Protein AF-0000000080482390 (afdb_homodimer)

Organism: Haloferax mediterranei (strain ATCC 33500 / DSM 1411 / JCM 8866 / NBRC 14739 / NCIMB 2177 / R-4) (NCBI:txid523841)

pLDDT: mean 83.77, std 17.41, range [27.42, 98.19]

InterPro domains:
  IPR000944 Transcription regulator Rrf2 [PF02082] (4-133)
  IPR000944 Transcription regulator Rrf2 [PS51197] (2-134)
  IPR000944 Transcription regulator Rrf2 [PTHR33221] (1-136)
  IPR036388 Winged helix-like DNA-binding domain superfamily [G3DSA:1.10.10.10] (1-144)
  IPR036390 Winged helix DNA-binding domain superfamily [SSF46785] (4-135)

Radius of gyration: 22.3 Å; Cα contacts (8 Å, |Δi|>4): 439; chains: 2; bounding box: 49×66×48 Å

Foldseek 3Di:
DCACVLLVLLLQLQLVLLVVQVAFDALVRSCVVSVHDSVSSVVLVVLCVVLQQWDWDDDPRIHIHGSDHQVQAFSLSSCVSGRDDDPDPPPPPQPDVPDPCSNCVRVVVVVVCVVVSVVVSVVRRVHTSVNVNVVVVVVVVVVVVVD/DCQVVLLVLLLQLQLVLLVVQVAFDALVRSCVVSVHDSVSSVVLVVLCVVLQQWDWDDDPRIHIHGSDHQQQAFSLSSCVSGRDDDPDPPPPPQPDPPDPCSNCVRVVVVVVCVVVSVVVSVVRRVHTSVNVNVVVVVVVVVVVVVD

Secondary structure (DSSP, 8-state):
---THHHHHHHHHHHHHHHTTTS-B-HHHHHHHHTS-HHHHHHHHHHHHHTTSEEEE-STT-EEEESS-GGG-BHHHHHHHHS-S-SS--------TT-HHHHHHHHHHHHHHHHHHHHHHHHHTT-BHHHHHHHHHHHHHHHHHH-/---THHHHHHHHHHHHHHHTTTS-B-HHHHHHHHTS-HHHHHHHHHHHHHTTSEEEE-STT-EEEESS-GGG-BHHHHHHHHS-S-SS--------TT-HHHHHHHHHHHHHHHHHHHHHHHHHTT-BHHHHHHHHHHHHHHHHHH-

Solvent-accessible surface area (backbone atoms only — not comparable to full-atom values): 15413 Å² total; per-residue (Å²): 91,76,47,30,35,53,48,52,50,50,51,51,52,52,37,52,31,56,76,38,67,90,49,55,46,40,51,61,58,49,12,50,42,56,47,51,58,42,66,60,41,45,52,50,49,51,36,33,37,75,62,56,49,31,39,76,43,85,68,95,86,26,25,34,34,60,54,55,62,45,76,74,40,24,47,30,58,49,40,64,42,61,49,80,71,59,86,57,43,68,68,74,55,67,25,39,82,87,32,74,59,36,70,35,45,61,67,46,48,55,60,69,42,43,62,17,54,48,38,21,42,55,46,27,54,73,38,26,41,42,54,52,50,50,51,36,53,52,50,50,49,51,52,55,66,73,94,90,71,44,29,33,50,50,52,50,50,52,49,51,53,37,52,30,56,75,39,66,89,48,56,46,42,51,60,57,49,12,51,43,56,45,51,58,43,68,61,42,45,53,49,49,51,36,32,36,76,63,56,50,32,38,76,44,83,68,96,86,25,24,33,33,62,54,53,62,44,77,73,40,23,48,32,59,50,41,64,41,60,47,80,71,59,86,54,43,69,67,74,57,69,26,39,81,87,32,73,61,37,69,34,45,61,67,46,46,56,60,68,41,42,63,17,54,50,39,21,42,54,46,28,53,74,40,26,42,43,55,53,48,51,49,35,53,51,50,51,49,51,52,54,65,72,93

Nearest PDB structures (foldseek):
  4cic-assembly1_B  TM=8.118E-01  e=1.721E-08  Thermincola potens JR
  4hf0-assembly1_A  TM=8.734E-01  e=1.874E-07  Escherichia coli K-12
  6hse-assembly1_A  TM=7.432E-01  e=3.265E-08  Streptomyces venezuelae ATCC 10712
  2y75-assembly1_E  TM=7.552E-01  e=1.176E-07  Bacillus subtilis
  3lwf-assembly1_A  TM=7.961E-01  e=6.009E-07  Listeria innocua

Structure (mmCIF, N/CA/C/O backbone):
data_AF-0000000080482390-model_v1
#
loop_
_entity.id
_entity.type
_entity.pdbx_description
1 polymer 'AsnC family transcriptional regulator'
#
loop_
_atom_site.group_PDB
_atom_site.id
_atom_site.type_symbol
_atom_site.label_atom_id
_atom_site.label_alt_id
_atom_site.label_comp_id
_atom_site.label_asym_id
_atom_site.label_entity_id
_atom_site.label_seq_id
_atom_site.pdbx_PDB_ins_code
_atom_site.Cartn_x
_atom_site.Cartn_y
_atom_site.Cartn_z
_atom_site.occupancy
_atom_site.B_iso_or_equiv
_atom_site.auth_seq_id
_atom_site.auth_comp_id
_atom_site.auth_asym_id
_atom_site.auth_atom_id
_atom_site.pdbx_PDB_model_num
ATOM 1 N N . MET A 1 1 ? 2.514 3.268 -11.531 1 27.53 1 MET A N 1
ATOM 2 C CA . MET A 1 1 ? 1.355 3.293 -10.641 1 27.53 1 MET A CA 1
ATOM 3 C C . MET A 1 1 ? 1.619 4.18 -9.43 1 27.53 1 MET A C 1
ATOM 5 O O . MET A 1 1 ? 2.562 3.938 -8.672 1 27.53 1 MET A O 1
ATOM 9 N N . SER A 1 2 ? 1.493 5.449 -9.375 1 34.28 2 SER A N 1
ATOM 10 C CA . SER A 1 2 ? 1.837 6.699 -8.703 1 34.28 2 SER A CA 1
ATOM 11 C C . SER A 1 2 ? 1.195 6.785 -7.324 1 34.28 2 SER A C 1
ATOM 13 O O . SER A 1 2 ? 0.067 7.266 -7.188 1 34.28 2 SER A O 1
ATOM 15 N N . ASN A 1 3 ? 0.836 5.652 -6.68 1 41.97 3 ASN A N 1
ATOM 16 C CA . ASN A 1 3 ? 0.076 5.234 -5.508 1 41.97 3 ASN A CA 1
ATOM 17 C C . ASN A 1 3 ? 0.205 6.246 -4.367 1 41.97 3 ASN A C 1
ATOM 19 O O . ASN A 1 3 ? -0.8 6.734 -3.854 1 41.97 3 ASN A O 1
ATOM 23 N N . SER A 1 4 ? 1.052 5.918 -3.209 1 49 4 SER A N 1
ATOM 24 C CA . SER A 1 4 ? 1.067 6.262 -1.792 1 49 4 SER A CA 1
ATOM 25 C C . SER A 1 4 ? 1.367 7.742 -1.588 1 49 4 SER A C 1
ATOM 27 O O . SER A 1 4 ? 1.621 8.18 -0.464 1 49 4 SER A O 1
ATOM 29 N N . SER A 1 5 ? 1.248 8.398 -2.693 1 72 5 SER A N 1
ATOM 30 C CA . SER A 1 5 ? 1.593 9.805 -2.498 1 72 5 SER A CA 1
ATOM 31 C C . SER A 1 5 ? 0.447 10.57 -1.845 1 72 5 SER A C 1
ATOM 33 O O . SER A 1 5 ? 0.676 11.531 -1.108 1 72 5 SER A O 1
ATOM 35 N N . ARG A 1 6 ? -0.78 9.953 -1.921 1 82.88 6 ARG A N 1
ATOM 36 C CA . ARG A 1 6 ? -1.91 10.695 -1.377 1 82.88 6 ARG A CA 1
ATOM 37 C C . ARG A 1 6 ? -1.876 10.711 0.148 1 82.88 6 ARG A C 1
ATOM 39 O O . ARG A 1 6 ? -2.127 11.742 0.771 1 82.88 6 ARG A O 1
ATOM 46 N N . PHE A 1 7 ? -1.52 9.539 0.655 1 87.62 7 PHE A N 1
ATOM 47 C CA . PHE A 1 7 ? -1.424 9.398 2.104 1 87.62 7 PHE A CA 1
ATOM 48 C C . PHE A 1 7 ? -0.349 10.32 2.666 1 87.62 7 PHE A C 1
ATOM 50 O O . PHE A 1 7 ? -0.58 11.023 3.652 1 87.62 7 PHE A O 1
ATOM 57 N N . VAL A 1 8 ? 0.757 10.383 2.029 1 86.19 8 VAL A N 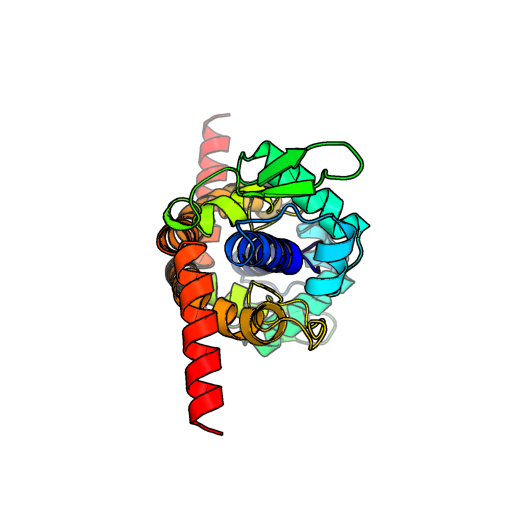1
ATOM 58 C CA . VAL A 1 8 ? 1.88 11.195 2.492 1 86.19 8 VAL A CA 1
ATOM 59 C C . VAL A 1 8 ? 1.54 12.672 2.355 1 86.19 8 VAL A C 1
ATOM 61 O O . VAL A 1 8 ? 1.745 13.453 3.291 1 86.19 8 VAL A O 1
ATOM 64 N N . VAL A 1 9 ? 0.98 13.023 1.294 1 88.5 9 VAL A N 1
ATOM 65 C CA . VAL A 1 9 ? 0.621 14.422 1.048 1 88.5 9 VAL A CA 1
ATOM 66 C C . VAL A 1 9 ? -0.491 14.844 2.006 1 88.5 9 VAL A C 1
ATOM 68 O O . VAL A 1 9 ? -0.451 15.938 2.566 1 88.5 9 VAL A O 1
ATOM 71 N N . ALA A 1 10 ? -1.477 13.977 2.182 1 93.19 10 ALA A N 1
ATOM 72 C CA . ALA A 1 10 ? -2.561 14.273 3.115 1 93.19 10 ALA A CA 1
ATOM 73 C C . ALA A 1 10 ? -2.027 14.477 4.531 1 93.19 10 ALA A C 1
ATOM 75 O O . ALA A 1 10 ? -2.451 15.398 5.234 1 93.19 10 ALA A O 1
ATOM 76 N N . THR A 1 11 ? -1.131 13.578 4.883 1 93.88 11 THR A N 1
ATOM 77 C CA . THR A 1 11 ? -0.525 13.688 6.203 1 93.88 11 THR A CA 1
ATOM 78 C C . THR A 1 11 ? 0.24 15.008 6.336 1 93.88 11 THR A C 1
ATOM 80 O O . THR A 1 11 ? 0.17 15.672 7.371 1 93.88 11 THR A O 1
ATOM 83 N N . HIS A 1 12 ? 0.947 15.398 5.32 1 91.5 12 HIS A N 1
ATOM 84 C CA . HIS A 1 12 ? 1.646 16.688 5.277 1 91.5 12 HIS A CA 1
ATOM 85 C C . HIS A 1 12 ? 0.673 17.844 5.445 1 91.5 12 HIS A C 1
ATOM 87 O O . HIS A 1 12 ? 0.916 18.75 6.242 1 91.5 12 HIS A O 1
ATOM 93 N N . VAL A 1 13 ? -0.371 17.844 4.773 1 93.44 13 VAL A N 1
ATOM 94 C CA . VAL A 1 13 ? -1.393 18.875 4.809 1 93.44 13 VAL A CA 1
ATOM 95 C C . VAL A 1 13 ? -1.953 19 6.223 1 93.44 13 VAL A C 1
ATOM 97 O O . VAL A 1 13 ? -1.998 20.094 6.785 1 93.44 13 VAL A O 1
ATOM 100 N N . LEU A 1 14 ? -2.305 17.906 6.797 1 96.44 14 LEU A N 1
ATOM 101 C CA . LEU A 1 14 ? -2.908 17.922 8.125 1 96.44 14 LEU A CA 1
ATOM 102 C C . LEU A 1 14 ? -1.899 18.375 9.18 1 96.44 14 LEU A C 1
ATOM 104 O O . LEU A 1 14 ? -2.26 19.047 10.141 1 96.44 14 LEU A O 1
ATOM 108 N N . THR A 1 15 ? -0.667 17.922 8.992 1 94.56 15 THR A N 1
ATOM 109 C CA . THR A 1 15 ? 0.377 18.344 9.922 1 94.56 15 THR A CA 1
ATOM 110 C C . THR A 1 15 ? 0.585 19.859 9.852 1 94.56 15 THR A C 1
ATOM 112 O O . THR A 1 15 ? 0.752 20.516 10.875 1 94.56 15 THR A O 1
ATOM 115 N N . ASN A 1 16 ? 0.58 20.438 8.625 1 92.75 16 ASN A N 1
ATOM 116 C CA . ASN A 1 16 ? 0.678 21.891 8.453 1 92.75 16 ASN A CA 1
ATOM 117 C C . ASN A 1 16 ? -0.474 22.609 9.148 1 92.75 16 ASN A C 1
ATOM 119 O O . ASN A 1 16 ? -0.263 23.625 9.812 1 92.75 16 ASN A O 1
ATOM 123 N N . LEU A 1 17 ? -1.646 22.109 9.023 1 94.75 17 LEU A N 1
ATOM 124 C CA . LEU A 1 17 ? -2.812 22.703 9.656 1 94.75 17 LEU A CA 1
ATOM 125 C C . LEU A 1 17 ? -2.703 22.641 11.172 1 94.75 17 LEU A C 1
ATOM 127 O O . LEU A 1 17 ? -3.16 23.531 11.875 1 94.75 17 LEU A O 1
ATOM 131 N N . ALA A 1 18 ? -2.109 21.531 11.68 1 93.75 18 ALA A N 1
ATOM 132 C CA . ALA A 1 18 ? -1.932 21.375 13.117 1 93.75 18 ALA A CA 1
ATOM 133 C C . ALA A 1 18 ? -0.941 22.391 13.672 1 93.75 18 ALA A C 1
ATOM 135 O O . ALA A 1 18 ? -1.133 22.922 14.766 1 93.75 18 ALA A O 1
ATOM 136 N N . VAL A 1 19 ? 0.141 22.625 12.938 1 88.69 19 VAL A N 1
ATOM 137 C CA . VAL A 1 19 ? 1.181 23.547 13.359 1 88.69 19 VAL A CA 1
ATOM 138 C C . VAL A 1 19 ? 0.626 24.969 13.359 1 88.69 19 VAL A C 1
ATOM 140 O O . VAL A 1 19 ? 0.942 25.766 14.242 1 88.69 19 VAL A O 1
ATOM 143 N N . ARG A 1 20 ? -0.25 25.219 12.367 1 88.69 20 ARG A N 1
ATOM 144 C CA . ARG A 1 20 ? -0.846 26.547 12.234 1 88.69 20 ARG A CA 1
ATOM 145 C C . ARG A 1 20 ? -2.311 26.531 12.656 1 88.69 20 ARG A C 1
ATOM 147 O O . ARG A 1 20 ? -3.184 26.984 11.914 1 88.69 20 ARG A O 1
ATOM 154 N N . SER A 1 21 ? -2.521 26.141 13.906 1 86.69 21 SER A N 1
ATOM 155 C CA . SER A 1 21 ? -3.877 25.891 14.383 1 86.69 21 SER A CA 1
ATOM 156 C C . SER A 1 21 ? -4.648 27.188 14.57 1 86.69 21 SER A C 1
ATOM 158 O O . SER A 1 21 ? -5.879 27.188 14.648 1 86.69 21 SER A O 1
ATOM 160 N N . ASP A 1 22 ? -3.992 28.328 14.492 1 86.81 22 ASP A N 1
ATOM 161 C CA . ASP A 1 22 ? -4.613 29.609 14.758 1 86.81 22 ASP A CA 1
ATOM 162 C C . ASP A 1 22 ? -5.047 30.297 13.461 1 86.81 22 ASP A C 1
ATOM 164 O O . ASP A 1 22 ? -5.621 31.391 13.492 1 86.81 22 ASP A O 1
ATOM 168 N N . GLU A 1 23 ? -4.773 29.672 12.352 1 89.44 23 GLU A N 1
ATOM 169 C CA . GLU A 1 23 ? -5.105 30.297 11.07 1 89.44 23 GLU A CA 1
ATOM 170 C C . GLU A 1 23 ? -5.75 29.281 10.125 1 89.44 23 GLU A C 1
ATOM 172 O O . GLU A 1 23 ? -5.531 28.078 10.25 1 89.44 23 GLU A O 1
ATOM 177 N N . ARG A 1 24 ? -6.586 29.812 9.258 1 94.31 24 ARG A N 1
ATOM 178 C CA . ARG A 1 24 ? -7.117 29.031 8.141 1 94.31 24 ARG A CA 1
ATOM 179 C C . ARG A 1 24 ? -6.215 29.141 6.918 1 94.31 24 ARG A C 1
ATOM 181 O O . ARG A 1 24 ? -5.785 30.234 6.551 1 94.31 24 ARG A O 1
ATOM 188 N N . LEU A 1 25 ? -5.891 28 6.395 1 94.44 25 LEU A N 1
ATOM 189 C CA . LEU A 1 25 ? -4.992 28 5.246 1 94.44 25 LEU A CA 1
ATOM 190 C C . LEU A 1 25 ? -5.75 27.688 3.963 1 94.44 25 LEU A C 1
ATOM 192 O O . LEU A 1 25 ? -6.617 26.797 3.953 1 94.44 25 LEU A O 1
ATOM 196 N N . SER A 1 26 ? -5.449 28.422 2.887 1 93.5 26 SER A N 1
ATOM 197 C CA . SER A 1 26 ? -6.043 28.141 1.583 1 93.5 26 SER A CA 1
ATOM 198 C C . SER A 1 26 ? -5.383 26.922 0.925 1 93.5 26 SER A C 1
ATOM 200 O O . SER A 1 26 ? -4.262 26.547 1.28 1 93.5 26 SER A O 1
ATOM 202 N N . SER A 1 27 ? -6.129 26.344 -0.098 1 92.44 27 SER A N 1
ATOM 203 C CA . SER A 1 27 ? -5.566 25.234 -0.862 1 92.44 27 SER A CA 1
ATOM 204 C C . SER A 1 27 ? -4.281 25.656 -1.575 1 92.44 27 SER A C 1
ATOM 206 O O . SER A 1 27 ? -3.35 24.859 -1.702 1 92.44 27 SER A O 1
ATOM 208 N N . ASP A 1 28 ? -4.191 26.922 -1.946 1 91.5 28 ASP A N 1
ATOM 209 C CA . ASP A 1 28 ? -3.004 27.438 -2.627 1 91.5 28 ASP A CA 1
ATOM 210 C C . ASP A 1 28 ? -1.807 27.469 -1.683 1 91.5 28 ASP A C 1
ATOM 212 O O . ASP A 1 28 ? -0.695 27.109 -2.062 1 91.5 28 ASP A O 1
ATOM 216 N N . ARG A 1 29 ? -2.004 27.969 -0.511 1 90.25 29 ARG A N 1
ATOM 217 C CA . ARG A 1 29 ? -0.932 28.047 0.477 1 90.25 29 ARG A CA 1
ATOM 218 C C . ARG A 1 29 ? -0.445 26.641 0.85 1 90.25 29 ARG A C 1
ATOM 220 O O . ARG A 1 29 ? 0.759 26.422 0.986 1 90.25 29 ARG A O 1
ATOM 227 N N . LEU A 1 30 ? -1.346 25.766 1.04 1 92.69 30 LEU A N 1
ATOM 228 C CA . LEU A 1 30 ? -1.001 24.391 1.366 1 92.69 30 LEU A CA 1
ATOM 229 C C . LEU A 1 30 ? -0.234 23.734 0.221 1 92.69 30 LEU A C 1
ATOM 231 O O . LEU A 1 30 ? 0.743 23.016 0.452 1 92.69 30 LEU A O 1
ATOM 235 N N . ALA A 1 31 ? -0.716 23.953 -1.004 1 90.56 31 ALA A N 1
ATOM 236 C CA . ALA A 1 31 ? -0.034 23.406 -2.178 1 90.56 31 ALA A CA 1
ATOM 237 C C . ALA A 1 31 ? 1.405 23.906 -2.254 1 90.56 31 ALA A C 1
ATOM 239 O O . ALA A 1 31 ? 2.32 23.141 -2.57 1 90.56 31 ALA A O 1
ATOM 240 N N . TRP A 1 32 ? 1.549 25.156 -1.964 1 86.69 32 TRP A N 1
ATOM 241 C CA . TRP A 1 32 ? 2.879 25.75 -1.941 1 86.69 32 TRP A CA 1
ATOM 242 C C . TRP A 1 32 ? 3.764 25.078 -0.896 1 86.69 32 TRP A C 1
ATOM 244 O O . TRP A 1 32 ? 4.91 24.734 -1.179 1 86.69 32 TRP A O 1
ATOM 254 N N . SER A 1 33 ? 3.252 24.938 0.287 1 84.44 33 SER A N 1
ATOM 255 C CA . SER A 1 33 ? 4 24.328 1.377 1 84.44 33 SER A CA 1
ATOM 256 C C . SER A 1 33 ? 4.406 22.891 1.029 1 84.44 33 SER A C 1
ATOM 258 O O . SER A 1 33 ? 5.539 22.484 1.282 1 84.44 33 SER A O 1
ATOM 260 N N . VAL A 1 34 ? 3.51 22.078 0.47 1 84.81 34 VAL A N 1
ATOM 261 C CA . VAL A 1 34 ? 3.744 20.672 0.14 1 84.81 34 VAL A CA 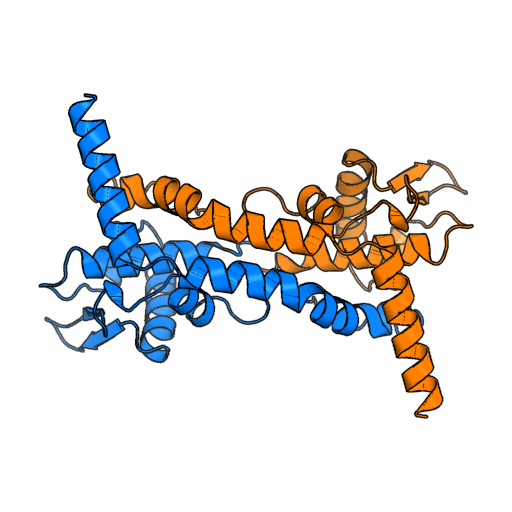1
ATOM 262 C C . VAL A 1 34 ? 4.5 20.578 -1.183 1 84.81 34 VAL A C 1
ATOM 264 O O . VAL A 1 34 ? 5.098 19.531 -1.485 1 84.81 34 VAL A O 1
ATOM 267 N N . ASN A 1 35 ? 4.52 21.625 -1.955 1 85 35 ASN A N 1
ATOM 268 C CA . ASN A 1 35 ? 5.129 21.656 -3.279 1 85 35 ASN A CA 1
ATOM 269 C C . ASN A 1 35 ? 4.469 20.672 -4.234 1 85 35 ASN A C 1
ATOM 271 O O . ASN A 1 35 ? 5.148 19.844 -4.84 1 85 35 ASN A O 1
ATOM 275 N N . THR A 1 36 ? 3.168 20.812 -4.32 1 84 36 THR A N 1
ATOM 276 C CA . THR A 1 36 ? 2.357 19.969 -5.191 1 84 36 THR A CA 1
ATOM 277 C C . THR A 1 36 ? 1.305 20.797 -5.922 1 84 36 THR A C 1
ATOM 279 O O . THR A 1 36 ? 1.135 21.984 -5.637 1 84 36 THR A O 1
ATOM 282 N N . ASN A 1 37 ? 0.683 20.266 -6.863 1 85.38 37 ASN A N 1
ATOM 283 C CA . ASN A 1 37 ? -0.367 20.906 -7.645 1 85.38 37 ASN A CA 1
ATOM 284 C C . ASN A 1 37 ? -1.585 21.234 -6.785 1 85.38 37 ASN A C 1
ATOM 286 O O . ASN A 1 37 ? -2.109 20.375 -6.09 1 85.38 37 ASN A O 1
ATOM 290 N N . PRO A 1 38 ? -2.053 22.516 -6.902 1 89.38 38 PRO A N 1
ATOM 291 C CA . PRO A 1 38 ? -3.205 22.906 -6.09 1 89.38 38 PRO A CA 1
ATOM 292 C C . PRO A 1 38 ? -4.434 22.031 -6.344 1 89.38 38 PRO A C 1
ATOM 294 O O . PRO A 1 38 ? -5.254 21.828 -5.445 1 89.38 38 PRO A O 1
ATOM 297 N N . VAL A 1 39 ? -4.562 21.547 -7.512 1 89.38 39 VAL A N 1
ATOM 298 C CA . VAL A 1 39 ? -5.703 20.688 -7.832 1 89.38 39 VAL A CA 1
ATOM 299 C C . VAL A 1 39 ? -5.66 19.422 -6.984 1 89.38 39 VAL A C 1
ATOM 301 O O . VAL A 1 39 ? -6.688 18.969 -6.469 1 89.38 39 VAL A O 1
ATOM 304 N N . VAL A 1 40 ? -4.469 18.766 -6.793 1 87 40 VAL A N 1
ATOM 305 C CA . VAL A 1 40 ? -4.293 17.562 -5.98 1 87 40 VAL A CA 1
ATOM 306 C C . VAL A 1 40 ? -4.664 17.859 -4.531 1 87 40 VAL A C 1
ATOM 308 O O . VAL A 1 40 ? -5.352 17.078 -3.883 1 87 40 VAL A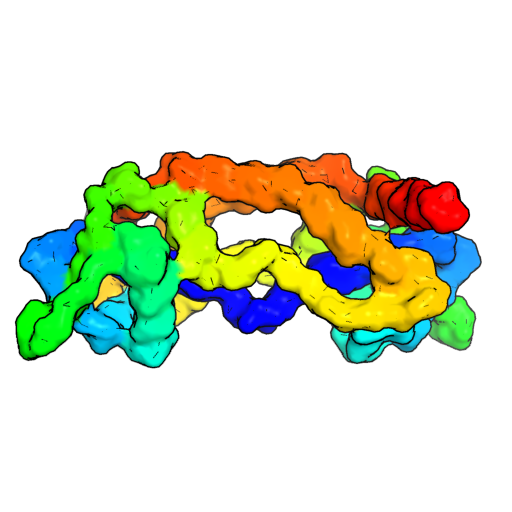 O 1
ATOM 311 N N . ILE A 1 41 ? -4.238 19.062 -4.055 1 91.88 41 ILE A N 1
ATOM 312 C CA . ILE A 1 41 ? -4.516 19.469 -2.68 1 91.88 41 ILE A CA 1
ATOM 313 C C . ILE A 1 41 ? -6.02 19.656 -2.494 1 91.88 41 ILE A C 1
ATOM 315 O O . ILE A 1 41 ? -6.586 19.234 -1.484 1 91.88 41 ILE A O 1
A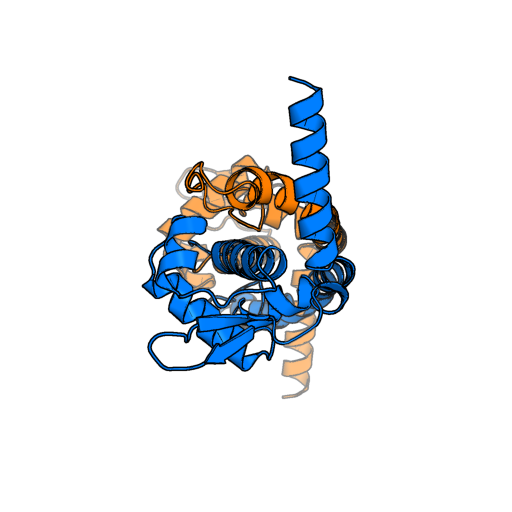TOM 319 N N . ARG A 1 42 ? -6.664 20.281 -3.441 1 93 42 ARG A N 1
ATOM 320 C CA . ARG A 1 42 ? -8.102 20.531 -3.336 1 93 42 ARG A CA 1
ATOM 321 C C . ARG A 1 42 ? -8.875 19.203 -3.297 1 93 42 ARG A C 1
ATOM 323 O O . ARG A 1 42 ? -9.82 19.062 -2.523 1 93 42 ARG A O 1
ATOM 330 N N . GLN A 1 43 ? -8.422 18.297 -4.117 1 91.88 43 GLN A N 1
ATOM 331 C CA . GLN A 1 43 ? -9.062 16.984 -4.125 1 91.88 43 GLN A CA 1
ATOM 332 C C . GLN A 1 43 ? -8.883 16.266 -2.783 1 91.88 43 GLN A C 1
ATOM 334 O O . GLN A 1 43 ? -9.828 15.688 -2.254 1 91.88 43 GLN A O 1
ATOM 339 N N . LEU A 1 44 ? -7.715 16.281 -2.293 1 92.88 44 LEU A N 1
ATOM 340 C CA . LEU A 1 44 ? -7.441 15.648 -1.006 1 92.88 44 LEU A CA 1
ATOM 341 C C . LEU A 1 44 ? -8.258 16.312 0.104 1 92.88 44 LEU A C 1
ATOM 343 O O . LEU A 1 44 ? -8.789 15.617 0.977 1 92.88 44 LEU A O 1
ATOM 347 N N . LEU A 1 45 ? -8.336 17.688 0.06 1 95.31 45 LEU A N 1
ATOM 348 C CA . LEU A 1 45 ? -9.078 18.422 1.074 1 95.31 45 LEU A CA 1
ATOM 349 C C . LEU A 1 45 ? -10.555 18.047 1.04 1 95.31 45 LEU A C 1
ATOM 351 O O . LEU A 1 45 ? -11.219 18.016 2.08 1 95.31 45 LEU A O 1
ATOM 355 N N . CYS A 1 46 ? -11.086 17.781 -0.151 1 95.12 46 CYS A N 1
ATOM 356 C CA . CYS A 1 46 ? -12.469 17.328 -0.252 1 95.12 46 CYS A CA 1
ATOM 357 C C . CYS A 1 46 ? -12.664 16 0.481 1 95.12 46 CYS A C 1
ATOM 359 O O . CYS A 1 46 ? -13.594 15.859 1.275 1 95.12 46 CYS A O 1
ATOM 361 N N . SER A 1 47 ? -11.766 15.055 0.223 1 94.12 47 SER A N 1
ATOM 362 C CA . SER A 1 47 ? -11.828 13.75 0.882 1 94.12 47 SER A CA 1
ATOM 363 C C . SER A 1 47 ? -11.672 13.891 2.393 1 94.12 47 SER A C 1
ATOM 365 O O . SER A 1 47 ? -12.367 13.227 3.158 1 94.12 47 SER A O 1
ATOM 367 N N . LEU A 1 48 ? -10.766 14.695 2.83 1 96.44 48 LEU A N 1
ATOM 368 C CA . LEU A 1 48 ? -10.5 14.891 4.25 1 96.44 48 LEU A CA 1
ATOM 369 C C . LEU A 1 48 ? -11.688 15.555 4.938 1 96.44 48 LEU A C 1
ATOM 371 O O . LEU A 1 48 ? -11.984 15.258 6.098 1 96.44 48 LEU A O 1
ATOM 375 N N . ARG A 1 49 ? -12.336 16.516 4.23 1 96.31 49 ARG A N 1
ATOM 376 C CA . ARG A 1 49 ? -13.539 17.141 4.762 1 96.31 49 ARG A CA 1
ATOM 377 C C . ARG A 1 49 ? -14.664 16.125 4.922 1 96.31 49 ARG A C 1
ATOM 379 O O . ARG A 1 49 ? -15.344 16.109 5.953 1 96.31 49 ARG A O 1
ATOM 386 N N . GLU A 1 50 ? -14.828 15.297 3.916 1 95.19 50 GLU A N 1
ATOM 387 C CA . GLU A 1 50 ? -15.844 14.258 3.965 1 95.19 50 GLU A CA 1
ATOM 388 C C . GLU A 1 50 ? -15.609 13.297 5.133 1 95.19 50 GLU A C 1
ATOM 390 O O . GLU A 1 50 ? -16.562 12.781 5.719 1 95.19 50 GLU A O 1
ATOM 395 N N . ALA A 1 51 ? -14.375 13.078 5.461 1 95.81 51 ALA A N 1
ATOM 396 C CA . ALA A 1 51 ? -14 12.195 6.555 1 95.81 51 ALA A CA 1
ATOM 397 C C . ALA A 1 51 ? -14 12.93 7.891 1 95.81 51 ALA A C 1
ATOM 399 O O . ALA A 1 51 ? -13.602 12.383 8.914 1 95.81 51 ALA A O 1
ATOM 400 N N . ASN A 1 52 ? -14.328 14.203 7.918 1 97.38 52 ASN A N 1
ATOM 401 C CA . ASN A 1 52 ? -14.406 15.047 9.102 1 97.38 52 ASN A CA 1
ATOM 402 C C . ASN A 1 52 ? -13.039 15.234 9.75 1 97.38 52 ASN A C 1
ATOM 404 O O . ASN A 1 52 ? -12.922 15.219 10.977 1 97.38 52 ASN A O 1
ATOM 408 N N . LEU A 1 53 ? -12.047 15.336 8.938 1 97.88 53 LEU A N 1
ATOM 409 C CA . LEU A 1 53 ? -10.695 15.586 9.438 1 97.88 53 LEU A CA 1
ATOM 410 C C . LEU A 1 53 ? -10.328 17.062 9.297 1 97.88 53 LEU A C 1
ATOM 412 O O . LEU A 1 53 ? -9.469 17.562 10.031 1 97.88 53 LEU A O 1
ATOM 416 N N . VAL A 1 54 ? -10.961 17.766 8.359 1 97.75 54 VAL A N 1
ATOM 417 C CA . VAL A 1 54 ? -10.758 19.203 8.195 1 97.75 54 VAL A CA 1
ATOM 418 C C . VAL A 1 54 ? -12.109 19.906 8.07 1 97.75 54 VAL A C 1
ATOM 420 O O . VAL A 1 54 ? -13.109 19.281 7.723 1 97.75 54 VAL A O 1
ATOM 423 N N . ASP A 1 55 ? -12.117 21.156 8.445 1 96.5 55 ASP A N 1
ATOM 424 C CA . ASP A 1 55 ? -13.25 22.047 8.242 1 96.5 55 ASP A CA 1
ATOM 425 C C . ASP A 1 55 ? -12.922 23.125 7.215 1 96.5 55 ASP A C 1
ATOM 427 O O . ASP A 1 55 ? -11.773 23.562 7.113 1 96.5 55 ASP A O 1
ATOM 431 N N . SER A 1 56 ? -13.922 23.516 6.484 1 95.19 56 SER A N 1
ATOM 432 C CA . SER A 1 56 ? -13.719 24.531 5.453 1 95.19 56 SER A CA 1
ATOM 433 C C . SER A 1 56 ? -14.68 25.703 5.637 1 95.19 56 SER A C 1
ATOM 435 O O . SER A 1 56 ? -15.805 25.516 6.098 1 95.19 56 SER A O 1
ATOM 437 N N . LYS A 1 57 ? -14.211 26.844 5.418 1 93.25 57 LYS A N 1
ATOM 438 C CA . LYS A 1 57 ? -14.984 28.078 5.391 1 93.25 57 LYS A CA 1
ATOM 439 C C . LYS A 1 57 ? -14.766 28.844 4.086 1 93.25 57 LYS A C 1
ATOM 441 O O . LYS A 1 57 ? -13.633 28.984 3.631 1 93.25 57 LYS A O 1
ATOM 446 N N . ARG A 1 58 ? -15.93 29.266 3.502 1 90.06 58 ARG A N 1
ATOM 447 C CA . ARG A 1 58 ? -15.852 30 2.246 1 90.06 58 ARG A CA 1
ATOM 448 C C . ARG A 1 58 ? -15.633 31.484 2.496 1 90.06 58 ARG A C 1
ATOM 450 O O . ARG A 1 58 ? -15.938 31.984 3.58 1 90.06 58 ARG A O 1
ATOM 457 N N . GLY A 1 59 ? -15.094 32.281 1.466 1 85.94 59 GLY A N 1
ATOM 458 C CA . GLY A 1 59 ? -14.945 33.719 1.527 1 85.94 59 GLY A CA 1
ATOM 459 C C . GLY A 1 59 ? -13.492 34.188 1.598 1 85.94 59 GLY A C 1
ATOM 460 O O . GLY A 1 59 ? -12.586 33.344 1.636 1 85.94 59 GLY A O 1
ATOM 461 N N . PRO A 1 60 ? -13.188 35.438 1.651 1 83.62 60 PRO A N 1
ATOM 462 C CA . PRO A 1 60 ? -11.836 36.031 1.621 1 83.62 60 PRO A CA 1
ATOM 463 C C . PRO A 1 60 ? -10.992 35.594 2.822 1 83.62 60 PRO A C 1
ATOM 465 O O . PRO A 1 60 ? -9.766 35.531 2.723 1 83.62 60 PRO A O 1
ATOM 468 N N . THR A 1 61 ? -11.602 35.406 4.039 1 86.06 61 THR A N 1
ATOM 469 C CA . THR A 1 61 ? -10.867 34.938 5.219 1 86.06 61 THR A CA 1
ATOM 470 C C . THR A 1 61 ? -11.062 33.438 5.438 1 86.06 61 THR A C 1
ATOM 472 O O . THR A 1 61 ? -10.852 32.938 6.539 1 86.06 61 THR A O 1
ATOM 475 N N . GLY A 1 62 ? -11.539 32.844 4.32 1 92.19 62 GLY A N 1
ATOM 476 C CA . GLY A 1 62 ? -11.836 31.438 4.422 1 92.19 62 GLY A CA 1
ATOM 477 C C . GLY A 1 62 ? -10.609 30.547 4.258 1 92.19 62 GLY A C 1
ATOM 478 O O . GLY A 1 62 ? -9.484 31.047 4.254 1 92.19 62 GLY A O 1
ATOM 479 N N . GLY A 1 63 ? -10.82 29.219 4.336 1 95.44 63 GLY A N 1
ATOM 480 C CA . GLY A 1 63 ? -9.766 28.203 4.258 1 95.44 63 GLY A CA 1
ATOM 481 C C . GLY A 1 63 ? -10.078 26.969 5.07 1 95.44 63 GLY A C 1
ATOM 482 O O . GLY A 1 63 ? -11.242 26.641 5.309 1 95.44 63 GLY A O 1
ATOM 483 N N . PHE A 1 64 ? -8.977 26.328 5.32 1 96.81 64 PHE A N 1
ATOM 484 C CA . PHE A 1 64 ? -9.148 25.031 5.969 1 96.81 64 PHE A CA 1
ATOM 485 C C . PHE A 1 64 ? -8.484 25.031 7.344 1 96.81 64 PHE A C 1
ATOM 487 O O . PHE A 1 64 ? -7.469 25.688 7.555 1 96.81 64 PHE A O 1
ATOM 494 N N . THR A 1 65 ? -9.094 24.359 8.281 1 96.75 65 THR A N 1
ATOM 495 C CA . THR A 1 65 ? -8.555 24.062 9.602 1 96.75 65 THR A CA 1
ATOM 496 C C . THR A 1 65 ? -8.812 22.609 9.969 1 96.75 65 THR A C 1
ATOM 498 O O . THR A 1 65 ? -9.594 21.922 9.305 1 96.75 65 THR A O 1
ATOM 501 N N . LEU A 1 66 ? -8.086 22.094 10.969 1 97.44 66 LEU A N 1
ATOM 502 C CA . LEU A 1 66 ? -8.414 20.766 11.461 1 97.44 66 LEU A CA 1
ATOM 503 C C . LEU A 1 66 ? -9.836 20.734 12.023 1 97.44 66 LEU A C 1
ATOM 505 O O . LEU A 1 66 ? -10.273 21.672 12.68 1 97.44 66 LEU A O 1
ATOM 509 N N . ALA A 1 67 ? -10.531 19.625 11.812 1 96.75 67 ALA A N 1
ATOM 510 C CA . ALA A 1 67 ? -11.898 19.469 12.305 1 96.75 67 ALA A CA 1
ATOM 511 C C . ALA A 1 67 ? -11.898 18.891 13.719 1 96.75 67 ALA A C 1
ATOM 513 O O . ALA A 1 67 ? -12.922 18.938 14.414 1 96.75 67 ALA A O 1
ATOM 514 N N . ARG A 1 68 ? -10.773 18.266 14.109 1 95.38 68 ARG A N 1
ATOM 515 C CA . ARG A 1 68 ? -10.594 17.609 15.398 1 95.38 68 ARG A CA 1
ATOM 516 C C . ARG A 1 68 ? -9.219 17.922 15.992 1 95.38 68 ARG A C 1
ATOM 518 O O . ARG A 1 68 ? -8.352 18.469 15.297 1 95.38 68 ARG A O 1
ATOM 525 N N . ASP A 1 69 ? -9.086 17.656 17.328 1 96.81 69 ASP A N 1
ATOM 526 C CA . ASP A 1 69 ? -7.777 17.781 17.969 1 96.81 69 ASP A CA 1
ATOM 527 C C . ASP A 1 69 ? -6.746 16.891 17.281 1 96.81 69 ASP A C 1
ATOM 529 O O . ASP A 1 69 ? -7.043 15.742 16.922 1 96.81 69 ASP A O 1
ATOM 533 N N . PRO A 1 70 ? -5.504 17.438 17 1 97.31 70 PRO A N 1
ATOM 534 C CA . PRO A 1 70 ? -4.461 16.641 16.344 1 97.31 70 PRO A CA 1
ATOM 535 C C . PRO A 1 70 ? -4.203 15.32 17.062 1 97.31 70 PRO A C 1
ATOM 537 O O . PRO A 1 70 ? -3.773 14.352 16.422 1 97.31 70 PRO A O 1
ATOM 540 N N . GLU A 1 71 ? -4.484 15.172 18.422 1 97.56 71 GLU A N 1
ATOM 541 C CA . GLU A 1 71 ? -4.273 13.961 19.203 1 97.56 71 GLU A CA 1
ATOM 542 C C . GLU A 1 71 ? -5.316 12.898 18.859 1 97.56 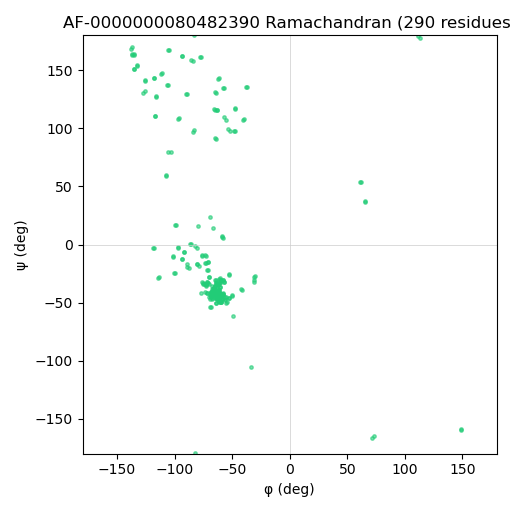71 GLU A C 1
ATOM 544 O O . GLU A 1 71 ? -5.137 11.719 19.188 1 97.56 71 GLU A O 1
ATOM 549 N N . GLU A 1 72 ? -6.391 13.328 18.203 1 97.62 72 GLU A N 1
ATOM 550 C CA . GLU A 1 72 ? -7.492 12.422 17.891 1 97.62 72 GLU A CA 1
ATOM 551 C C . GLU A 1 72 ? -7.434 11.961 16.438 1 97.62 72 GLU A C 1
ATOM 553 O O . GLU A 1 72 ? -8.219 11.102 16.031 1 97.62 72 GLU A O 1
ATOM 558 N N . ILE A 1 73 ? -6.602 12.539 15.617 1 98.12 73 ILE A N 1
ATOM 559 C CA . ILE A 1 73 ? -6.461 12.18 14.203 1 98.12 73 ILE A CA 1
ATOM 560 C C . ILE A 1 73 ? -5.293 11.219 14.031 1 98.12 73 ILE A C 1
ATOM 562 O O . ILE A 1 73 ? -4.129 11.609 14.141 1 98.12 73 ILE A O 1
ATOM 566 N N . THR A 1 74 ? -5.609 9.945 13.758 1 98.19 74 THR A N 1
ATOM 567 C CA . THR A 1 74 ? -4.57 8.93 13.594 1 98.19 74 THR A CA 1
ATOM 568 C C . THR A 1 74 ? -4.184 8.781 12.125 1 98.19 74 THR A C 1
ATOM 570 O O . THR A 1 74 ? -4.922 9.211 11.242 1 98.19 74 THR A O 1
ATOM 573 N N . LEU A 1 75 ? -3.027 8.188 11.906 1 96.56 75 LEU A N 1
ATOM 574 C CA . LEU A 1 75 ? -2.617 7.883 10.539 1 96.56 75 LEU A CA 1
ATOM 575 C C . LEU A 1 75 ? -3.604 6.93 9.867 1 96.56 75 LEU A C 1
ATOM 577 O O . LEU A 1 75 ? -3.797 6.98 8.648 1 96.56 75 LEU A O 1
ATOM 581 N N . ARG A 1 76 ? -4.281 6.066 10.633 1 95.81 76 ARG A N 1
ATOM 582 C CA . ARG A 1 76 ? -5.312 5.203 10.07 1 95.81 76 ARG A CA 1
ATOM 583 C C . ARG A 1 76 ? -6.469 6.023 9.508 1 95.81 76 ARG A C 1
ATOM 585 O O . ARG A 1 76 ? -6.941 5.758 8.398 1 95.81 76 ARG A O 1
ATOM 592 N N . ASN A 1 77 ? -6.918 7.07 10.312 1 96.69 77 ASN A N 1
ATOM 593 C CA . ASN A 1 77 ? -7.965 7.961 9.82 1 96.69 77 ASN A CA 1
ATOM 594 C C . ASN A 1 77 ? -7.617 8.531 8.445 1 96.69 77 ASN A C 1
ATOM 596 O O . ASN A 1 77 ? -8.469 8.562 7.555 1 96.69 77 ASN A O 1
ATOM 600 N N . ILE A 1 78 ? -6.398 8.984 8.328 1 95.44 78 ILE A N 1
ATOM 601 C CA . ILE A 1 78 ? -5.934 9.633 7.109 1 95.44 78 ILE A CA 1
ATOM 602 C C . ILE A 1 78 ? -5.883 8.617 5.973 1 95.44 78 ILE A C 1
ATOM 604 O O . ILE A 1 78 ? -6.379 8.883 4.875 1 95.44 78 ILE A O 1
ATOM 608 N N . TYR A 1 79 ? -5.309 7.449 6.258 1 92.31 79 TYR A N 1
ATOM 609 C CA . TYR A 1 79 ? -5.207 6.395 5.254 1 92.31 79 TYR A CA 1
ATOM 610 C C . TYR A 1 79 ? -6.578 6.039 4.695 1 92.31 79 TYR A C 1
ATOM 612 O O . TYR A 1 79 ? -6.762 5.988 3.477 1 92.31 79 TYR A O 1
ATOM 620 N N . GLU A 1 80 ? -7.559 5.844 5.516 1 93 80 GLU A N 1
ATOM 621 C CA . GLU A 1 80 ? -8.898 5.426 5.109 1 93 80 GLU A CA 1
ATOM 622 C C . GLU A 1 80 ? -9.625 6.543 4.359 1 93 80 GLU A C 1
ATOM 624 O O . GLU A 1 80 ? -10.484 6.273 3.523 1 93 80 GLU A O 1
ATOM 629 N N . ALA A 1 81 ? -9.25 7.715 4.68 1 93.38 81 ALA A N 1
ATOM 630 C CA . ALA A 1 81 ? -9.906 8.859 4.047 1 93.38 81 ALA A CA 1
ATOM 631 C C . ALA A 1 81 ? -9.43 9.031 2.605 1 93.38 81 ALA A C 1
ATOM 633 O O . ALA A 1 81 ? -10.188 9.484 1.747 1 93.38 81 ALA A O 1
ATOM 634 N N . VAL A 1 82 ? -8.188 8.719 2.33 1 90.38 82 VAL A N 1
ATOM 635 C CA . VAL A 1 82 ? -7.648 9.148 1.044 1 90.38 82 VAL A CA 1
ATOM 636 C C . VAL A 1 82 ? -7.344 7.934 0.177 1 90.38 82 VAL A C 1
ATOM 638 O O . VAL A 1 82 ? -7.176 8.055 -1.039 1 90.38 82 VAL A O 1
ATOM 641 N N . GLU A 1 83 ? -7.035 6.84 0.788 1 79.69 83 GLU A N 1
ATOM 642 C CA . GLU A 1 83 ? -6.73 5.656 -0.007 1 79.69 83 GLU A CA 1
ATOM 643 C C . GLU A 1 83 ? -8.008 4.922 -0.418 1 79.69 83 GLU A C 1
ATOM 645 O O . GLU A 1 83 ? -8.914 4.75 0.395 1 79.69 83 GLU A O 1
ATOM 650 N N . ASP A 1 84 ? -8.367 5.254 -1.709 1 62.84 84 ASP A N 1
ATOM 651 C CA . ASP A 1 84 ? -9.539 4.609 -2.281 1 62.84 84 ASP A CA 1
ATOM 652 C C . ASP A 1 84 ? -9.398 3.088 -2.262 1 62.84 84 ASP A C 1
ATOM 654 O O . ASP A 1 84 ? -8.492 2.537 -2.885 1 62.84 84 ASP A O 1
ATOM 658 N N . GLY A 1 85 ? -10.195 2.379 -1.387 1 54.91 85 GLY A N 1
ATOM 659 C CA . GLY A 1 85 ? -10.336 0.932 -1.413 1 54.91 85 GLY A CA 1
ATOM 660 C C . GLY A 1 85 ? -9.094 0.206 -0.923 1 54.91 85 GLY A C 1
ATOM 661 O O . GLY A 1 85 ? -8.18 0.825 -0.371 1 54.91 85 GLY A O 1
ATOM 662 N N . GLU A 1 86 ? -9.094 -1.164 -1.227 1 51.53 86 GLU A N 1
ATOM 663 C CA . GLU A 1 86 ? -8.125 -2.131 -0.71 1 51.53 86 GLU A CA 1
ATOM 664 C C . GLU A 1 86 ? -6.719 -1.832 -1.218 1 51.53 86 GLU A C 1
ATOM 666 O O . GLU A 1 86 ? -6.535 -1.474 -2.383 1 51.53 86 GLU A O 1
ATOM 671 N N . PRO A 1 87 ? -5.812 -1.477 -0.21 1 45.38 87 PRO A N 1
ATOM 672 C CA . PRO A 1 87 ? -4.418 -1.213 -0.582 1 45.38 87 PRO A CA 1
ATOM 673 C C . PRO A 1 87 ? -3.971 -2.023 -1.796 1 45.38 87 PRO A C 1
ATOM 675 O O . PRO A 1 87 ? -2.953 -1.7 -2.414 1 45.38 87 PRO A O 1
ATOM 678 N N . PHE A 1 88 ? -4.594 -3.197 -2.033 1 40.81 88 PHE A N 1
ATOM 679 C CA . PHE A 1 88 ? -4.234 -4.039 -3.168 1 40.81 88 PHE A CA 1
ATOM 680 C C . PHE A 1 88 ? -5.297 -3.959 -4.258 1 40.81 88 PHE A C 1
ATOM 682 O O . PHE A 1 88 ? -6.457 -4.309 -4.031 1 40.81 88 PHE A O 1
ATOM 689 N N . CYS A 1 89 ? -5.191 -2.842 -5.02 1 42.28 89 CYS A N 1
ATOM 690 C CA . CYS A 1 89 ? -6.156 -2.715 -6.109 1 42.28 89 CYS A CA 1
ATOM 691 C C . CYS A 1 89 ? -6.145 -3.953 -6.996 1 42.28 89 CYS A C 1
ATOM 693 O O . CYS A 1 89 ? -5.086 -4.367 -7.48 1 42.28 89 CYS A O 1
ATOM 695 N N . PHE A 1 90 ? -7.027 -4.832 -6.832 1 40.25 90 PHE A N 1
ATOM 696 C CA . PHE A 1 90 ? -7.207 -6.023 -7.652 1 40.25 90 PHE A CA 1
ATOM 697 C C . PHE A 1 90 ? -7.598 -5.648 -9.078 1 40.25 90 PHE A C 1
ATOM 699 O O . PHE A 1 90 ? -8.43 -4.762 -9.289 1 40.25 90 PHE A O 1
ATOM 706 N N . HIS A 1 91 ? -6.625 -5.508 -9.898 1 43.19 91 HIS A N 1
ATOM 707 C CA . HIS A 1 91 ? -7.027 -5.359 -11.297 1 43.19 91 HIS A CA 1
ATOM 708 C C . HIS A 1 91 ? -8.172 -6.301 -11.641 1 43.19 91 HIS A C 1
ATOM 710 O O . HIS A 1 91 ? -8.188 -7.457 -11.211 1 43.19 91 HIS A O 1
ATOM 716 N N . THR A 1 92 ? -9.359 -5.727 -11.805 1 43.62 92 THR A N 1
ATOM 717 C CA . THR A 1 92 ? -10.617 -6.371 -12.156 1 43.62 92 THR A CA 1
ATOM 718 C C . THR A 1 92 ? -10.492 -7.098 -13.492 1 43.62 92 THR A C 1
ATOM 720 O O . THR A 1 92 ? -11.5 -7.402 -14.133 1 43.62 92 THR A O 1
ATOM 723 N N . ASN A 1 93 ? -9.305 -7.18 -14.055 1 46.22 93 ASN A N 1
ATOM 724 C CA . ASN A 1 93 ? -9.555 -7.883 -15.312 1 46.22 93 ASN A CA 1
ATOM 725 C C . ASN A 1 93 ? -10.086 -9.297 -15.062 1 46.22 93 ASN A C 1
ATOM 727 O O . ASN A 1 93 ? -9.656 -9.969 -14.125 1 46.22 93 ASN A O 1
ATOM 731 N N . GLU A 1 94 ? -11.359 -9.516 -15.516 1 48.12 94 GLU A N 1
ATOM 732 C CA . GLU A 1 94 ? -11.977 -10.836 -15.477 1 48.12 94 GLU A CA 1
ATOM 733 C C . GLU A 1 94 ? -11.039 -11.898 -16.047 1 48.12 94 GLU A C 1
ATOM 735 O O . GLU A 1 94 ? -10.523 -11.742 -17.156 1 48.12 94 GLU A O 1
ATOM 740 N N . PRO A 1 95 ? -10.367 -12.57 -15.148 1 50.62 95 PRO A N 1
ATOM 741 C CA . PRO A 1 95 ? -9.555 -13.656 -15.711 1 50.62 95 PRO A CA 1
ATOM 742 C C . PRO A 1 95 ? -10.242 -14.367 -16.875 1 50.62 95 PRO A C 1
ATOM 744 O O . PRO A 1 95 ? -11.469 -14.289 -17.016 1 50.62 95 PRO A O 1
ATOM 747 N N . ASN A 1 96 ? -9.547 -14.617 -17.906 1 49.09 96 ASN A N 1
ATOM 748 C CA . ASN A 1 96 ? -10.133 -15.516 -18.891 1 49.09 96 ASN A CA 1
ATOM 749 C C . ASN A 1 96 ? -10.719 -16.766 -18.234 1 49.09 96 ASN A C 1
ATOM 751 O O . ASN A 1 96 ? -10.164 -17.266 -17.25 1 49.09 96 ASN A O 1
ATOM 755 N N . ASP A 1 97 ? -12.016 -17 -18.312 1 48.62 97 ASP A N 1
ATOM 756 C CA . ASP A 1 97 ? -12.914 -18.047 -17.828 1 48.62 97 ASP A CA 1
ATOM 757 C C . ASP A 1 97 ? -12.195 -19.391 -17.766 1 48.62 97 ASP A C 1
ATOM 759 O O . ASP A 1 97 ? -12.688 -20.34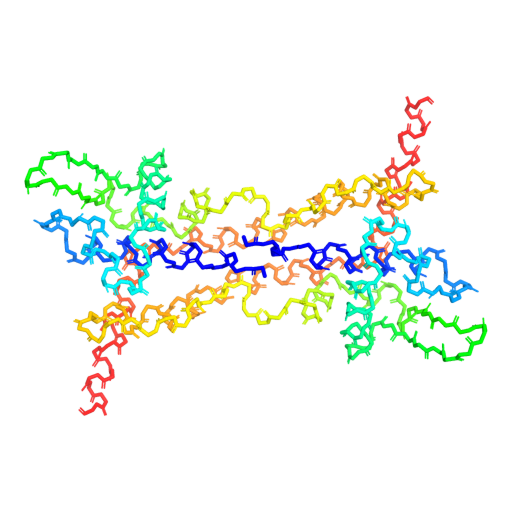4 -17.156 1 48.62 97 ASP A O 1
ATOM 763 N N . GLU A 1 98 ? -11.242 -19.625 -18.625 1 55.59 98 GLU A N 1
ATOM 764 C CA . GLU A 1 98 ? -10.938 -21.047 -18.672 1 55.59 98 GLU A CA 1
ATOM 765 C C . GLU A 1 98 ? -10.008 -21.453 -17.547 1 55.59 98 GLU A C 1
ATOM 767 O O . GLU A 1 98 ? -9.719 -22.641 -17.359 1 55.59 98 GLU A O 1
ATOM 772 N N . CYS A 1 99 ? -9.547 -20.484 -16.656 1 66.62 99 CYS A N 1
ATOM 773 C CA . CYS A 1 99 ? -8.594 -20.906 -15.641 1 66.62 99 CYS A CA 1
ATOM 774 C C . CYS A 1 99 ? -9.172 -20.719 -14.242 1 66.62 99 CYS A C 1
ATOM 776 O O . CYS A 1 99 ? -9.656 -19.625 -13.914 1 66.62 99 CYS A O 1
ATOM 778 N N . THR A 1 100 ? -9.477 -21.984 -13.539 1 72.44 100 THR A N 1
ATOM 779 C CA . THR A 1 100 ? -9.984 -21.984 -12.172 1 72.44 100 THR A CA 1
ATOM 780 C C . THR A 1 100 ? -9.234 -20.969 -11.312 1 72.44 100 THR A C 1
ATOM 782 O O . THR A 1 100 ? -9.844 -20.25 -10.523 1 72.44 100 THR A O 1
ATOM 785 N N . VAL A 1 101 ? -7.949 -20.844 -11.508 1 75.44 101 VAL A N 1
ATOM 786 C CA . VAL A 1 101 ? -7.125 -19.906 -10.75 1 75.44 101 VAL A CA 1
ATOM 787 C C . VAL A 1 101 ? -7.566 -18.469 -11.047 1 75.44 101 VAL A C 1
ATOM 789 O O . VAL A 1 101 ? -7.773 -17.672 -10.125 1 75.44 101 VAL A O 1
ATOM 792 N N . GLY A 1 102 ? -7.664 -18.172 -12.297 1 75.38 102 GLY A N 1
ATOM 793 C CA . GLY A 1 102 ? -8.086 -16.844 -12.695 1 75.38 102 GLY A CA 1
ATOM 794 C C . GLY A 1 102 ? -9.445 -16.453 -12.133 1 75.38 102 GLY A C 1
ATOM 795 O O . GLY A 1 102 ? -9.664 -15.289 -11.781 1 75.38 102 GLY A O 1
ATOM 796 N N . GLU A 1 103 ? -10.297 -17.438 -11.984 1 76.88 103 GLU A N 1
ATOM 797 C CA . GLU A 1 103 ? -11.664 -17.188 -11.516 1 76.88 103 GLU A CA 1
ATOM 798 C C . GLU A 1 103 ? -11.68 -16.844 -10.031 1 76.88 103 GLU A C 1
ATOM 800 O O . GLU A 1 103 ? -12.461 -15.992 -9.594 1 76.88 103 GLU A O 1
ATOM 805 N N . TYR A 1 104 ? -10.742 -17.469 -9.242 1 81.88 104 TYR A N 1
ATOM 806 C CA . TYR A 1 104 ? -10.953 -17.406 -7.797 1 81.88 104 TYR A CA 1
ATOM 807 C C . TYR A 1 104 ? -9.797 -16.688 -7.105 1 81.88 104 TYR A C 1
ATOM 809 O O . TYR A 1 104 ? -9.859 -16.422 -5.906 1 81.88 104 TYR A O 1
ATOM 817 N N . ILE A 1 105 ? -8.812 -16.297 -7.824 1 83.38 105 ILE A N 1
ATOM 818 C CA . ILE A 1 105 ? -7.613 -15.805 -7.156 1 83.38 105 ILE A CA 1
ATOM 819 C C . ILE A 1 105 ? -7.906 -14.438 -6.527 1 83.38 105 ILE A C 1
ATOM 821 O O . ILE A 1 105 ? -7.438 -14.141 -5.426 1 83.38 105 ILE A O 1
ATOM 825 N N . GLN A 1 106 ? -8.734 -13.648 -7.117 1 81.69 106 GLN A N 1
ATOM 826 C CA . GLN A 1 106 ? -8.969 -12.297 -6.617 1 81.69 106 GLN A CA 1
ATOM 827 C C . GLN A 1 106 ? -9.711 -12.328 -5.281 1 81.69 106 GLN A C 1
ATOM 829 O O . GLN A 1 106 ? -9.227 -11.789 -4.285 1 81.69 106 GLN A O 1
ATOM 834 N N . PRO A 1 107 ? -10.859 -13.008 -5.211 1 83.62 107 PRO A N 1
ATOM 835 C CA . PRO A 1 107 ? -11.523 -13.07 -3.908 1 83.62 107 PRO A CA 1
ATOM 836 C C . PRO A 1 107 ? -10.695 -13.805 -2.859 1 83.62 107 PRO A C 1
ATOM 838 O O . PRO A 1 107 ? -10.719 -13.445 -1.68 1 83.62 107 PRO A O 1
ATOM 841 N N . VAL A 1 108 ? -9.938 -14.797 -3.268 1 88.5 108 VAL A N 1
ATOM 842 C CA . VAL A 1 108 ? -9.117 -15.57 -2.334 1 88.5 108 VAL A CA 1
ATOM 843 C C . VAL A 1 108 ? -7.992 -14.695 -1.79 1 88.5 108 VAL A C 1
ATOM 845 O O . VAL A 1 108 ? -7.746 -14.664 -0.582 1 88.5 108 VAL A O 1
ATOM 848 N N . LEU A 1 109 ? -7.355 -13.961 -2.703 1 88.94 109 LEU A N 1
ATOM 849 C CA . LEU A 1 109 ? -6.293 -13.07 -2.244 1 88.94 109 LEU A CA 1
ATOM 850 C C . LEU A 1 109 ? -6.855 -11.969 -1.352 1 88.94 109 LEU A C 1
ATOM 852 O O . LEU A 1 109 ? -6.23 -11.586 -0.361 1 88.94 109 LEU A O 1
ATOM 856 N N . GLY A 1 110 ? -8.023 -11.422 -1.762 1 86.31 110 GLY A N 1
ATOM 857 C CA . GLY A 1 110 ? -8.68 -10.445 -0.907 1 86.31 110 GLY A CA 1
ATOM 858 C C . GLY A 1 110 ? -8.836 -10.914 0.528 1 86.31 110 GLY A C 1
ATOM 859 O O . GLY A 1 110 ? -8.539 -10.164 1.465 1 86.31 110 GLY A O 1
ATOM 860 N N . GLU A 1 111 ? -9.234 -12.133 0.713 1 89.88 111 GLU A N 1
ATOM 861 C CA . GLU A 1 111 ? -9.422 -12.711 2.041 1 89.88 111 GLU A CA 1
ATOM 862 C C . GLU A 1 111 ? -8.078 -12.969 2.725 1 89.88 111 GLU A C 1
ATOM 864 O O . GLU A 1 111 ? -7.914 -12.672 3.908 1 89.88 111 GLU A O 1
ATOM 869 N N . LEU A 1 112 ? -7.121 -13.469 1.999 1 91.06 112 LEU A N 1
ATOM 870 C CA . LEU A 1 112 ? -5.836 -13.867 2.559 1 91.06 112 LEU A CA 1
ATOM 871 C C . LEU A 1 112 ? -5.012 -12.648 2.961 1 91.06 112 LEU A C 1
ATOM 873 O O . LEU A 1 112 ? -4.164 -12.734 3.852 1 91.06 112 LEU A O 1
ATOM 877 N N . LEU A 1 113 ? -5.336 -11.5 2.352 1 90.5 113 LEU A N 1
ATOM 878 C CA . LEU A 1 113 ? -4.543 -10.305 2.611 1 90.5 113 LEU A CA 1
ATOM 879 C C . LEU A 1 113 ? -5.152 -9.484 3.742 1 90.5 113 LEU A C 1
ATOM 881 O O . LEU A 1 113 ? -4.504 -8.586 4.281 1 90.5 113 LEU A O 1
ATOM 885 N N . GLU A 1 114 ? -6.367 -9.805 4.133 1 92.44 114 GLU A N 1
ATOM 886 C CA . GLU A 1 114 ? -7.086 -9.031 5.141 1 92.44 114 GLU A CA 1
ATOM 887 C C . GLU A 1 114 ? -6.285 -8.922 6.434 1 92.44 114 GLU A C 1
ATOM 889 O O . GLU A 1 114 ? -6.129 -7.832 6.984 1 92.44 114 GLU A O 1
ATOM 894 N N . PRO A 1 115 ? -5.668 -10.031 6.945 1 95.12 115 PRO A N 1
ATOM 895 C CA . PRO A 1 115 ? -4.871 -9.922 8.172 1 95.12 115 PRO A CA 1
ATOM 896 C C . PRO A 1 115 ? -3.68 -8.977 8.016 1 95.12 115 PRO A C 1
ATOM 898 O O . PRO A 1 115 ? -3.326 -8.258 8.953 1 95.12 115 PRO A O 1
ATOM 901 N N . ALA A 1 116 ? -3.035 -9 6.895 1 93.12 116 ALA A N 1
ATOM 902 C CA . ALA A 1 116 ? -1.897 -8.117 6.641 1 93.12 116 ALA A CA 1
ATOM 903 C C . ALA A 1 116 ? -2.328 -6.656 6.637 1 93.12 116 ALA A C 1
ATOM 905 O O . ALA A 1 116 ? -1.665 -5.805 7.234 1 93.12 116 ALA A O 1
ATOM 906 N N . ILE A 1 117 ? -3.451 -6.391 5.918 1 90.44 117 ILE A N 1
ATOM 907 C CA . ILE A 1 117 ? -3.99 -5.035 5.855 1 90.44 117 ILE A CA 1
ATOM 908 C C . ILE A 1 117 ? -4.383 -4.574 7.258 1 90.44 117 ILE A C 1
ATOM 910 O O . ILE A 1 117 ? -4.043 -3.461 7.668 1 90.44 117 ILE A O 1
ATOM 914 N N . GLN A 1 118 ? -5.062 -5.426 8 1 95.12 118 GLN A N 1
ATOM 915 C CA . GLN A 1 118 ? -5.512 -5.074 9.344 1 95.12 118 GLN A CA 1
ATOM 916 C C . GLN A 1 118 ? -4.328 -4.828 10.273 1 95.12 118 GLN A C 1
ATOM 918 O O . GLN A 1 118 ? -4.359 -3.91 11.094 1 95.12 118 GLN A O 1
ATOM 923 N N . ALA A 1 119 ? -3.299 -5.637 10.172 1 96.06 119 ALA A N 1
ATOM 924 C CA . ALA A 1 119 ? -2.1 -5.434 10.984 1 96.06 119 ALA A CA 1
ATOM 925 C C . ALA A 1 119 ? -1.467 -4.078 10.695 1 96.06 119 ALA A C 1
ATOM 927 O O . ALA A 1 119 ? -1.046 -3.373 11.617 1 96.06 119 ALA A O 1
ATOM 928 N N . MET A 1 120 ? -1.389 -3.719 9.469 1 94.19 120 MET A N 1
ATOM 929 C CA . MET A 1 120 ? -0.855 -2.418 9.078 1 94.19 120 MET A CA 1
ATOM 930 C C . MET A 1 120 ? -1.712 -1.287 9.633 1 94.19 120 MET A C 1
ATOM 932 O O . MET A 1 120 ? -1.19 -0.346 10.234 1 94.19 120 MET A O 1
ATOM 936 N N . LEU A 1 121 ? -3.061 -1.432 9.461 1 94.56 121 LEU A N 1
ATOM 937 C CA . LEU A 1 121 ? -3.99 -0.402 9.906 1 94.56 121 LEU A CA 1
ATOM 938 C C . LEU A 1 121 ? -3.934 -0.237 11.422 1 94.56 121 LEU A C 1
ATOM 940 O O . LEU A 1 121 ? -4.031 0.881 11.93 1 94.56 121 LEU A O 1
ATOM 944 N N . ASP A 1 122 ? -3.793 -1.33 12.125 1 97.44 122 ASP A N 1
ATOM 945 C CA . ASP A 1 122 ? -3.695 -1.277 13.578 1 97.44 122 ASP A CA 1
ATOM 946 C C . ASP A 1 122 ? -2.475 -0.474 14.016 1 97.44 122 ASP A C 1
ATOM 948 O O . ASP A 1 122 ? -2.547 0.303 14.977 1 97.44 122 ASP A O 1
ATOM 952 N N . GLU A 1 123 ? -1.349 -0.662 13.367 1 97.25 123 GLU A N 1
ATOM 953 C CA . GLU A 1 123 ? -0.15 0.117 13.664 1 97.25 123 GLU A CA 1
ATOM 954 C C . GLU A 1 123 ? -0.351 1.591 13.328 1 97.25 123 GLU A C 1
ATOM 956 O O . GLU A 1 123 ? 0.078 2.471 14.078 1 97.25 123 GLU A O 1
ATOM 961 N N . LEU A 1 124 ? -1.031 1.888 12.203 1 95.44 124 LEU A N 1
ATOM 962 C CA . LEU A 1 124 ? -1.297 3.266 11.805 1 95.44 124 LEU A CA 1
ATOM 963 C C . LEU A 1 124 ? -2.211 3.957 12.812 1 95.44 124 LEU A C 1
ATOM 965 O O . LEU A 1 124 ? -2.104 5.168 13.023 1 95.44 124 LEU A O 1
ATOM 969 N N . ASP A 1 125 ? -3.076 3.172 13.438 1 97.62 125 ASP A N 1
ATOM 970 C CA . ASP A 1 125 ? -4.059 3.693 14.383 1 97.62 125 ASP A CA 1
ATOM 971 C C . ASP A 1 125 ? -3.391 4.16 15.672 1 97.62 125 ASP A C 1
ATOM 973 O O . ASP A 1 125 ? -3.986 4.902 16.453 1 97.62 125 ASP A O 1
ATOM 977 N N . SER A 1 126 ? -2.148 3.762 15.867 1 97.62 126 SER A N 1
ATOM 978 C CA . SER A 1 126 ? -1.451 4.055 17.109 1 97.62 126 SER A CA 1
ATOM 979 C C . SER A 1 126 ? -0.662 5.355 17.016 1 97.62 126 SER A C 1
ATOM 981 O O . SER A 1 126 ? -0.073 5.809 18 1 97.62 126 SER A O 1
ATOM 983 N N . VAL A 1 127 ? -0.562 6.02 15.852 1 97.75 127 VAL A N 1
ATOM 984 C CA . VAL A 1 127 ? 0.198 7.242 15.625 1 97.75 127 VAL A CA 1
ATOM 985 C C . VAL A 1 127 ? -0.75 8.375 15.242 1 97.75 127 VAL A C 1
ATOM 987 O O . VAL A 1 127 ? -1.572 8.227 14.336 1 97.75 127 VAL A O 1
ATOM 990 N N . THR A 1 128 ? -0.67 9.469 15.93 1 97.88 128 THR A N 1
ATOM 991 C CA . THR A 1 128 ? -1.547 10.602 15.656 1 97.88 128 THR A CA 1
ATOM 992 C C . THR A 1 128 ? -0.789 11.711 14.938 1 97.88 128 THR A C 1
ATOM 994 O O . THR A 1 128 ? 0.441 11.68 14.852 1 97.88 128 THR A O 1
ATOM 997 N N . ILE A 1 129 ? -1.54 12.688 14.398 1 96.94 129 ILE A N 1
ATOM 998 C CA . ILE A 1 129 ? -0.947 13.867 13.781 1 96.94 129 ILE A CA 1
ATOM 999 C C . ILE A 1 129 ? -0.108 14.625 14.812 1 96.94 129 ILE A C 1
ATOM 1001 O O . ILE A 1 129 ? 0.935 15.188 14.477 1 96.94 129 ILE A O 1
ATOM 1005 N N . ALA A 1 130 ? -0.577 14.664 16.094 1 96.75 130 ALA A N 1
ATOM 1006 C CA . ALA A 1 130 ? 0.213 15.289 17.156 1 96.75 130 ALA A CA 1
ATOM 1007 C C . ALA A 1 130 ? 1.577 14.617 17.281 1 96.75 130 ALA A C 1
ATOM 1009 O O . ALA A 1 130 ? 2.594 15.289 17.469 1 96.75 130 ALA A O 1
ATOM 1010 N N . ASP A 1 131 ? 1.628 13.289 17.219 1 96.5 131 ASP A N 1
ATOM 1011 C CA . ASP A 1 131 ? 2.881 12.539 17.281 1 96.5 131 ASP A CA 1
ATOM 1012 C C . ASP A 1 131 ? 3.797 12.93 16.109 1 96.5 131 ASP A C 1
ATOM 1014 O O . ASP A 1 131 ? 5 13.117 16.297 1 96.5 131 ASP A O 1
ATOM 1018 N N . VAL A 1 132 ? 3.213 13.016 14.914 1 95.06 132 VAL A N 1
ATOM 1019 C CA . VAL A 1 132 ? 3.982 13.383 13.727 1 95.06 132 VAL A CA 1
ATOM 1020 C C . VAL A 1 132 ? 4.59 14.766 13.906 1 95.06 132 VAL A C 1
ATOM 1022 O O . VAL A 1 132 ? 5.789 14.961 13.68 1 95.06 132 VAL A O 1
ATOM 1025 N N . HIS A 1 133 ? 3.77 15.703 14.305 1 92.31 133 HIS A N 1
ATOM 1026 C CA . HIS A 1 133 ? 4.199 17.078 14.562 1 92.31 133 HIS A CA 1
ATOM 1027 C C . HIS A 1 133 ? 5.344 17.109 15.57 1 92.31 133 HIS A C 1
ATOM 1029 O O . HIS A 1 133 ? 6.367 17.75 15.336 1 92.31 133 HIS A O 1
ATOM 1035 N N . GLU A 1 134 ? 5.184 16.453 16.641 1 93.38 134 GLU A N 1
ATOM 1036 C CA . GLU A 1 134 ? 6.18 16.438 17.703 1 93.38 134 GLU A CA 1
ATOM 1037 C C . GLU A 1 134 ? 7.496 15.828 17.219 1 93.38 134 GLU A C 1
ATOM 1039 O O . GLU A 1 134 ? 8.57 16.344 17.531 1 93.38 134 GLU A O 1
ATOM 1044 N N . THR A 1 135 ? 7.422 14.758 16.5 1 92.62 135 THR A N 1
ATOM 1045 C CA . THR A 1 135 ? 8.617 14.086 16 1 92.62 135 THR A CA 1
ATOM 1046 C C . THR A 1 135 ? 9.367 14.977 15.016 1 92.62 135 THR A C 1
ATOM 1048 O O . THR A 1 135 ? 10.602 15 15.008 1 92.62 135 THR A O 1
ATOM 1051 N N . ILE A 1 136 ? 8.672 15.703 14.195 1 88.31 136 ILE A N 1
ATOM 1052 C CA . ILE A 1 136 ? 9.281 16.625 13.234 1 88.31 136 ILE A CA 1
ATOM 1053 C C . ILE A 1 136 ? 10.078 17.688 13.977 1 88.31 136 ILE A C 1
ATOM 1055 O O . ILE A 1 136 ? 11.234 17.953 13.648 1 88.31 136 ILE A O 1
ATOM 1059 N N . PHE A 1 137 ? 9.445 18.266 14.953 1 86.38 137 PHE A N 1
ATOM 1060 C CA . PHE A 1 137 ? 10.094 19.359 15.656 1 86.38 137 PHE A CA 1
ATOM 1061 C C . PHE A 1 137 ? 11.227 18.859 16.531 1 86.38 137 PHE A C 1
ATOM 1063 O O . PHE A 1 137 ? 12.242 19.531 16.719 1 86.38 137 PHE A O 1
ATOM 1070 N N . ASP A 1 138 ? 11.07 17.625 17.062 1 89 138 ASP A N 1
ATOM 1071 C CA . ASP A 1 138 ? 12.172 17.016 17.797 1 89 138 ASP A CA 1
ATOM 1072 C C . ASP A 1 138 ? 13.359 16.75 16.891 1 89 138 ASP A C 1
ATOM 1074 O O . ASP A 1 138 ? 14.508 16.969 17.266 1 89 138 ASP A O 1
ATOM 1078 N N . THR A 1 139 ? 13.086 16.297 15.75 1 84.5 139 THR A N 1
ATOM 1079 C CA . THR A 1 139 ? 14.125 16 14.773 1 84.5 139 THR A CA 1
ATOM 1080 C C . THR A 1 139 ? 14.781 17.297 14.281 1 84.5 139 THR A C 1
ATOM 1082 O O . THR A 1 139 ? 16 17.359 14.141 1 84.5 139 THR A O 1
ATOM 1085 N N . ALA A 1 140 ? 14 18.312 14.055 1 78.31 140 ALA A N 1
ATOM 1086 C CA . ALA A 1 140 ? 14.508 19.609 13.625 1 78.31 140 ALA A CA 1
ATOM 1087 C C . ALA A 1 140 ? 15.398 20.234 14.703 1 78.31 140 ALA A C 1
ATOM 1089 O O . ALA A 1 140 ? 16.422 20.844 14.391 1 78.31 140 ALA A O 1
ATOM 1090 N N . ASP A 1 141 ? 14.984 20.109 15.906 1 79.44 141 ASP A N 1
ATOM 1091 C CA . ASP A 1 141 ? 15.742 20.672 17.016 1 79.44 141 ASP A CA 1
ATOM 1092 C C . ASP A 1 141 ? 17.062 19.922 17.203 1 79.44 141 ASP A C 1
ATOM 1094 O O . ASP A 1 141 ? 18.094 20.531 17.516 1 79.44 141 ASP A O 1
ATOM 1098 N N . THR A 1 142 ? 16.953 18.625 17.062 1 71.88 142 THR A N 1
ATOM 1099 C CA . THR A 1 142 ? 18.156 17.828 17.234 1 71.88 142 THR A CA 1
ATOM 1100 C C . THR A 1 142 ? 19.172 18.141 16.141 1 71.88 142 THR A C 1
ATOM 1102 O O . THR A 1 142 ? 20.375 18.203 16.406 1 71.88 142 THR A O 1
ATOM 1105 N N . GLU A 1 143 ? 18.656 18.328 15 1 67.12 143 GLU A N 1
ATOM 1106 C CA . GLU A 1 143 ? 19.562 18.656 13.914 1 67.12 143 GLU A CA 1
ATOM 1107 C C . GLU A 1 143 ? 20.094 20.094 14.055 1 67.12 143 GLU A C 1
ATOM 1109 O O . GLU A 1 143 ? 21.219 20.391 13.68 1 67.12 143 GLU A O 1
ATOM 1114 N N . ALA A 1 144 ? 19.188 20.953 14.562 1 58.22 144 ALA A N 1
ATOM 1115 C CA . ALA A 1 144 ? 19.641 22.312 14.82 1 58.22 144 ALA A CA 1
ATOM 1116 C C . ALA A 1 144 ? 20.734 22.328 15.883 1 58.22 144 ALA A C 1
ATOM 1118 O O . ALA A 1 144 ? 21.656 23.141 15.828 1 58.22 144 ALA A O 1
ATOM 1119 N N . LEU A 1 145 ? 20.625 21.438 16.812 1 52.41 145 LEU A N 1
ATOM 1120 C CA . LEU A 1 145 ? 21.641 21.344 17.859 1 52.41 145 LEU A CA 1
ATOM 1121 C C . LEU A 1 145 ? 22.906 20.703 17.344 1 52.41 145 LEU A C 1
ATOM 1123 O O . LEU A 1 145 ? 23.984 20.875 17.922 1 52.41 145 LEU A O 1
ATOM 1127 N N . GLU A 1 146 ? 22.625 19.781 16.406 1 47.16 146 GLU A N 1
ATOM 1128 C CA . GLU A 1 146 ? 23.828 19.125 15.891 1 47.16 146 GLU A CA 1
ATOM 1129 C C . GLU A 1 146 ? 24.578 20.016 14.93 1 47.16 146 GLU A C 1
ATOM 1131 O O . GLU A 1 146 ? 25.719 19.719 14.547 1 47.16 146 GLU A O 1
ATOM 1136 N N . VAL A 1 147 ? 23.906 21.172 14.555 1 40.56 147 VAL A N 1
ATOM 1137 C CA . VAL A 1 147 ? 24.703 22.125 13.781 1 40.56 147 VAL A CA 1
ATOM 1138 C C . VAL A 1 147 ? 25.312 23.172 14.711 1 40.56 147 VAL A C 1
ATOM 1140 O O . VAL A 1 147 ? 24.656 23.641 15.648 1 40.56 147 VAL A O 1
ATOM 1143 N N . MET B 1 1 ? -3.264 5.797 -9.672 1 27.42 1 MET B N 1
ATOM 1144 C CA . MET B 1 1 ? -2.018 5.207 -9.188 1 27.42 1 MET B CA 1
ATOM 1145 C C . MET B 1 1 ? -2.16 3.697 -9.023 1 27.42 1 MET B C 1
ATOM 1147 O O . MET B 1 1 ? -2.941 3.23 -8.195 1 27.42 1 MET B O 1
ATOM 1151 N N . SER B 1 2 ? -2.139 2.736 -9.984 1 35.56 2 SER B N 1
ATOM 1152 C CA . SER B 1 2 ? -2.525 1.408 -10.445 1 35.56 2 SER B CA 1
ATOM 1153 C C . SER B 1 2 ? -1.63 0.331 -9.844 1 35.56 2 SER B C 1
ATOM 1155 O O . SER B 1 2 ? -0.891 -0.343 -10.57 1 35.56 2 SER B O 1
ATOM 1157 N N . ASN B 1 3 ? -0.847 0.606 -8.773 1 44.03 3 ASN B N 1
ATOM 1158 C CA . ASN B 1 3 ? 0.232 -0.114 -8.109 1 44.03 3 ASN B CA 1
ATOM 1159 C C . ASN B 1 3 ? -0.151 -1.563 -7.824 1 44.03 3 ASN B C 1
ATOM 1161 O O . ASN B 1 3 ? 0.661 -2.473 -8.008 1 44.03 3 ASN B O 1
ATOM 1165 N N . SER B 1 4 ? -1.273 -1.752 -6.961 1 50.91 4 SER B N 1
ATOM 1166 C CA . SER B 1 4 ? -1.603 -3.018 -6.312 1 50.91 4 SER B CA 1
ATOM 1167 C C . SER B 1 4 ? -1.806 -4.129 -7.34 1 50.91 4 SER B C 1
ATOM 1169 O O . SER B 1 4 ? -1.82 -5.309 -6.988 1 50.91 4 SER B O 1
ATOM 1171 N N . SER B 1 5 ? -1.497 -3.67 -8.578 1 71.62 5 SER B N 1
ATOM 1172 C CA . SER B 1 5 ? -1.818 -4.695 -9.562 1 71.62 5 SER B CA 1
ATOM 1173 C C . SER B 1 5 ? -0.635 -5.629 -9.789 1 71.62 5 SER B C 1
ATOM 1175 O O . SER B 1 5 ? -0.818 -6.824 -10.047 1 71.62 5 SER B O 1
ATOM 1177 N N . ARG B 1 6 ? 0.601 -5.145 -9.336 1 83 6 ARG B N 1
ATOM 1178 C CA . ARG B 1 6 ? 1.756 -5.98 -9.648 1 83 6 ARG B CA 1
ATOM 1179 C C . ARG B 1 6 ? 1.833 -7.18 -8.711 1 83 6 ARG B C 1
ATOM 1181 O O . ARG B 1 6 ? 2.105 -8.297 -9.141 1 83 6 ARG B O 1
ATOM 1188 N N . PHE B 1 7 ? 1.563 -6.879 -7.457 1 87.69 7 PHE B N 1
ATOM 1189 C CA . PHE B 1 7 ? 1.58 -7.926 -6.445 1 87.69 7 PHE B CA 1
ATOM 1190 C C . PHE B 1 7 ? 0.521 -8.984 -6.742 1 87.69 7 PHE B C 1
ATOM 1192 O O . PHE B 1 7 ? 0.804 -10.18 -6.699 1 87.69 7 PHE B O 1
ATOM 1199 N N . VAL B 1 8 ? -0.63 -8.57 -7.094 1 86.12 8 VAL B N 1
ATOM 1200 C CA . VAL B 1 8 ? -1.742 -9.477 -7.355 1 86.12 8 VAL B CA 1
ATOM 1201 C C . VAL B 1 8 ? -1.462 -10.281 -8.625 1 86.12 8 VAL B C 1
ATOM 1203 O O . VAL B 1 8 ? -1.627 -11.508 -8.633 1 86.12 8 VAL B O 1
ATOM 1206 N N . VAL B 1 9 ? -0.997 -9.641 -9.602 1 88.5 9 VAL B N 1
ATOM 1207 C CA . VAL B 1 9 ? -0.703 -10.305 -10.867 1 88.5 9 VAL B CA 1
ATOM 1208 C C . VAL B 1 9 ? 0.459 -11.273 -10.68 1 88.5 9 VAL B C 1
ATOM 1210 O O . VAL B 1 9 ? 0.423 -12.398 -11.188 1 88.5 9 VAL B O 1
ATOM 1213 N N . ALA B 1 10 ? 1.48 -10.844 -9.961 1 93.25 10 ALA B N 1
ATOM 1214 C CA . ALA B 1 10 ? 2.619 -11.719 -9.695 1 93.25 10 ALA B CA 1
ATOM 1215 C C . ALA B 1 10 ? 2.184 -12.969 -8.945 1 93.25 10 ALA B C 1
ATOM 1217 O O . ALA B 1 10 ? 2.625 -14.078 -9.258 1 93.25 10 ALA B O 1
ATOM 1218 N N . THR B 1 11 ? 1.351 -12.719 -7.949 1 94 11 THR B N 1
ATOM 1219 C CA . THR B 1 11 ? 0.841 -13.852 -7.18 1 94 11 THR B CA 1
ATOM 1220 C C . THR B 1 11 ? 0.045 -14.797 -8.07 1 94 11 THR B C 1
ATOM 1222 O O . THR B 1 11 ? 0.168 -16.016 -7.953 1 94 11 THR B O 1
ATOM 1225 N N . HIS B 1 12 ? -0.751 -14.273 -8.961 1 91.56 12 HIS B N 1
ATOM 1226 C CA . HIS B 1 12 ? -1.494 -15.062 -9.938 1 91.56 12 HIS B CA 1
ATOM 1227 C C . HIS B 1 12 ? -0.553 -15.883 -10.812 1 91.56 12 HIS B C 1
ATOM 1229 O O . HIS B 1 12 ? -0.768 -17.078 -11.008 1 91.56 12 HIS B O 1
ATOM 1235 N N . VAL B 1 13 ? 0.441 -15.312 -11.305 1 93.44 13 VAL B N 1
ATOM 1236 C CA . VAL B 1 13 ? 1.425 -15.953 -12.172 1 93.44 13 VAL B CA 1
ATOM 1237 C C . VAL B 1 13 ? 2.082 -17.109 -11.43 1 93.44 13 VAL B C 1
ATOM 1239 O O . VAL B 1 13 ? 2.131 -18.234 -11.945 1 93.44 13 VAL B O 1
ATOM 1242 N N . LEU B 1 14 ? 2.523 -16.875 -10.25 1 96.44 14 LEU B N 1
ATOM 1243 C CA . LEU B 1 14 ? 3.219 -17.891 -9.477 1 96.44 14 LEU B CA 1
ATOM 1244 C C . LEU B 1 14 ? 2.273 -19.031 -9.109 1 96.44 14 LEU B C 1
ATOM 1246 O O . LEU B 1 14 ? 2.68 -20.188 -9.07 1 96.44 14 LEU B O 1
ATOM 1250 N N . THR B 1 15 ? 1.042 -18.672 -8.789 1 94.62 15 THR B N 1
ATOM 1251 C CA . THR B 1 15 ? 0.053 -19.688 -8.469 1 94.62 15 THR B CA 1
ATOM 1252 C C . THR B 1 15 ? -0.212 -20.578 -9.68 1 94.62 15 THR B C 1
ATOM 1254 O O . THR B 1 15 ? -0.329 -21.797 -9.539 1 94.62 15 THR B O 1
ATOM 1257 N N . ASN B 1 16 ? -0.312 -19.984 -10.891 1 92.75 16 ASN B N 1
ATOM 1258 C CA . ASN B 1 16 ? -0.474 -20.75 -12.117 1 92.75 16 ASN B CA 1
ATOM 1259 C C . ASN B 1 16 ? 0.699 -21.703 -12.344 1 92.75 16 ASN B C 1
ATOM 1261 O O . ASN B 1 16 ? 0.501 -22.859 -12.703 1 92.75 16 ASN B O 1
ATOM 1265 N N . LEU B 1 17 ? 1.875 -21.234 -12.109 1 94.75 17 LEU B N 1
ATOM 1266 C CA . LEU B 1 17 ? 3.062 -22.078 -12.266 1 94.75 17 LEU B CA 1
ATOM 1267 C C . LEU B 1 17 ? 3.061 -23.219 -11.266 1 94.75 17 LEU B C 1
ATOM 1269 O O . LEU B 1 17 ? 3.539 -24.312 -11.57 1 94.75 17 LEU B O 1
ATOM 1273 N N . ALA B 1 18 ? 2.549 -22.953 -10.047 1 93.75 18 ALA B N 1
ATOM 1274 C CA . ALA B 1 18 ? 2.479 -23.984 -9.016 1 93.75 18 ALA B CA 1
ATOM 1275 C C . ALA B 1 18 ? 1.494 -25.094 -9.406 1 93.75 18 ALA B C 1
ATOM 1277 O O . ALA B 1 18 ? 1.744 -26.266 -9.156 1 93.75 18 ALA B O 1
ATOM 1278 N N . VAL B 1 19 ? 0.352 -24.688 -9.953 1 88.88 19 VAL B N 1
ATOM 1279 C CA . VAL B 1 19 ? -0.687 -25.625 -10.359 1 88.88 19 VAL B CA 1
ATOM 1280 C C . VAL B 1 19 ? -0.183 -26.484 -11.508 1 88.88 19 VAL B C 1
ATOM 1282 O O . VAL B 1 19 ? -0.463 -27.688 -11.562 1 88.88 19 VAL B O 1
ATOM 1285 N N . ARG B 1 20 ? 0.614 -25.844 -12.391 1 88.88 20 ARG B N 1
ATOM 1286 C CA . ARG B 1 20 ? 1.152 -26.547 -13.555 1 88.88 20 ARG B CA 1
ATOM 1287 C C . ARG B 1 20 ? 2.643 -26.812 -13.391 1 88.88 20 ARG B C 1
ATOM 1289 O O . ARG B 1 20 ? 3.443 -26.484 -14.266 1 88.88 20 ARG B O 1
ATOM 1296 N N . SER B 1 21 ? 2.953 -27.547 -12.328 1 86.81 21 SER B N 1
ATOM 1297 C CA . SER B 1 21 ? 4.348 -27.703 -11.93 1 86.81 21 SER B CA 1
ATOM 1298 C C . SER B 1 21 ? 5.086 -28.641 -12.891 1 86.81 21 SER B C 1
ATOM 1300 O O . SER B 1 21 ? 6.32 -28.656 -12.922 1 86.81 21 SER B O 1
ATOM 1302 N N . ASP B 1 22 ? 4.395 -29.297 -13.766 1 87 22 ASP B N 1
ATOM 1303 C CA . ASP B 1 22 ? 4.992 -30.297 -14.656 1 87 22 ASP B CA 1
ATOM 1304 C C . ASP B 1 22 ? 5.305 -29.688 -16.016 1 87 22 ASP B C 1
ATOM 1306 O O .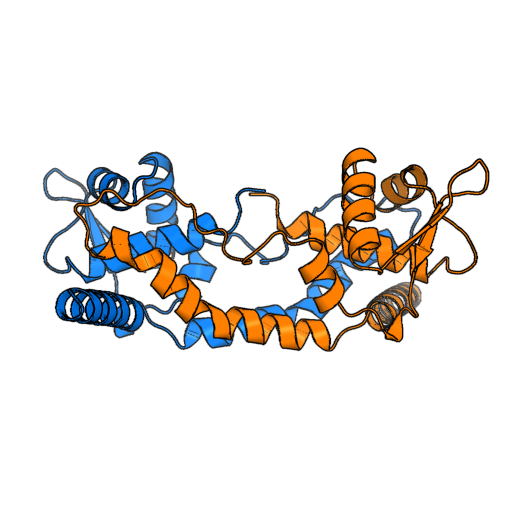 ASP B 1 22 ? 5.848 -30.359 -16.906 1 87 22 ASP B O 1
ATOM 1310 N N . GLU B 1 23 ? 4.969 -28.438 -16.219 1 89.5 23 GLU B N 1
ATOM 1311 C CA . GLU B 1 23 ? 5.184 -27.812 -17.516 1 89.5 23 GLU B CA 1
ATOM 1312 C C . GLU B 1 23 ? 5.797 -26.422 -17.359 1 89.5 23 GLU B C 1
ATOM 1314 O O . GLU B 1 23 ? 5.633 -25.781 -16.328 1 89.5 23 GLU B O 1
ATOM 1319 N N . ARG B 1 24 ? 6.555 -26.047 -18.375 1 94.31 24 ARG B N 1
ATOM 1320 C CA . ARG B 1 24 ? 7.035 -24.672 -18.484 1 94.31 24 ARG B CA 1
ATOM 1321 C C . ARG B 1 24 ? 6.043 -23.812 -19.266 1 94.31 24 ARG B C 1
ATOM 1323 O O . ARG B 1 24 ? 5.547 -24.219 -20.312 1 94.31 24 ARG B O 1
ATOM 1330 N N . LEU B 1 25 ? 5.723 -22.703 -18.672 1 94.44 25 LEU B N 1
ATOM 1331 C CA . LEU B 1 25 ? 4.746 -21.844 -19.312 1 94.44 25 LEU B CA 1
ATOM 1332 C C . LEU B 1 25 ? 5.418 -20.609 -19.906 1 94.44 25 LEU B C 1
ATOM 1334 O O . LEU B 1 25 ? 6.312 -20.016 -19.297 1 94.44 25 LEU B O 1
ATOM 1338 N N . SER B 1 26 ? 5.008 -20.234 -21.125 1 93.62 26 SER B N 1
ATOM 1339 C CA . SER B 1 26 ? 5.52 -19.016 -21.75 1 93.62 26 SER B CA 1
ATOM 1340 C C . SER B 1 26 ? 4.855 -17.781 -21.172 1 93.62 26 SER B C 1
ATOM 1342 O O . SER B 1 26 ? 3.777 -17.859 -20.578 1 93.62 26 SER B O 1
ATOM 1344 N N . SER B 1 27 ? 5.551 -16.594 -21.391 1 92.38 27 SER B N 1
ATOM 1345 C CA . SER B 1 27 ? 4.969 -15.328 -20.969 1 9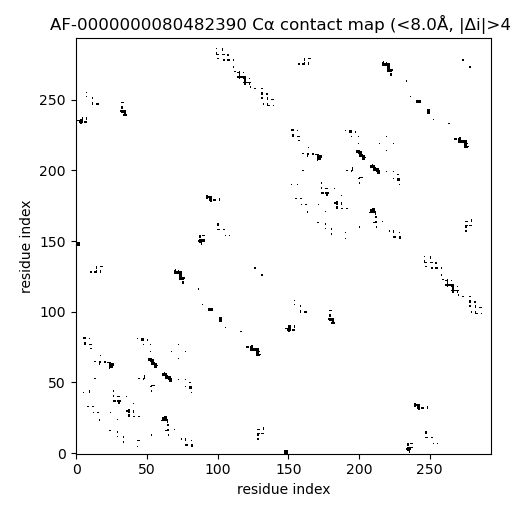2.38 27 SER B CA 1
ATOM 1346 C C . SER B 1 27 ? 3.629 -15.07 -21.641 1 92.38 27 SER B C 1
ATOM 1348 O O . SER B 1 27 ? 2.717 -14.508 -21.031 1 92.38 27 SER B O 1
ATOM 1350 N N . ASP B 1 28 ? 3.463 -15.57 -22.859 1 91.5 28 ASP B N 1
ATOM 1351 C CA . ASP B 1 28 ? 2.211 -15.391 -23.578 1 91.5 28 ASP B CA 1
ATOM 1352 C C . ASP B 1 28 ? 1.083 -16.203 -22.953 1 91.5 28 ASP B C 1
ATOM 1354 O O . ASP B 1 28 ? -0.039 -15.711 -22.812 1 91.5 28 ASP B O 1
ATOM 1358 N N . ARG B 1 29 ? 1.347 -17.422 -22.625 1 90.19 29 ARG B N 1
ATOM 1359 C CA . ARG B 1 29 ? 0.346 -18.266 -21.984 1 90.19 29 ARG B CA 1
ATOM 1360 C C . ARG B 1 29 ? -0.062 -17.719 -20.625 1 90.19 29 ARG B C 1
ATOM 1362 O O . ARG B 1 29 ? -1.244 -17.719 -20.281 1 90.19 29 ARG B O 1
ATOM 1369 N N . LEU B 1 30 ? 0.891 -17.281 -19.891 1 92.69 30 LEU B N 1
ATOM 1370 C CA . LEU B 1 30 ? 0.621 -16.688 -18.578 1 92.69 30 LEU B CA 1
ATOM 1371 C C . LEU B 1 30 ? -0.204 -15.422 -18.719 1 92.69 30 LEU B C 1
ATOM 1373 O O . LEU B 1 30 ? -1.136 -15.188 -17.953 1 92.69 30 LEU B O 1
ATOM 1377 N N . ALA B 1 31 ? 0.161 -14.578 -19.688 1 90.44 31 ALA B N 1
ATOM 1378 C CA . ALA B 1 31 ? -0.585 -13.344 -19.953 1 90.44 31 ALA B CA 1
ATOM 1379 C C . ALA B 1 31 ? -2.043 -13.648 -20.281 1 90.44 31 ALA B C 1
ATOM 1381 O O . ALA B 1 31 ? -2.949 -12.953 -19.812 1 90.44 31 ALA B O 1
ATOM 1382 N N . TRP B 1 32 ? -2.197 -14.648 -21.062 1 86.62 32 TRP B N 1
ATOM 1383 C CA . TRP B 1 32 ? -3.543 -15.086 -21.422 1 86.62 32 TRP B CA 1
ATOM 1384 C C . TRP B 1 32 ? -4.328 -15.516 -20.188 1 86.62 32 TRP B C 1
ATOM 1386 O O . TRP B 1 32 ? -5.477 -15.117 -20 1 86.62 32 TRP B O 1
ATOM 1396 N N . SER B 1 33 ? -3.725 -16.328 -19.375 1 84.38 33 SER B N 1
ATOM 1397 C CA . SER B 1 33 ? -4.371 -16.828 -18.172 1 84.38 33 SER B CA 1
ATOM 1398 C C . SER B 1 33 ? -4.75 -15.68 -17.234 1 84.38 33 SER B C 1
ATOM 1400 O O . SER B 1 33 ? -5.852 -15.656 -16.672 1 84.38 33 SER B O 1
ATOM 1402 N N . VAL B 1 34 ? -3.879 -14.711 -17 1 84.75 34 VAL B N 1
ATOM 1403 C CA . VAL B 1 34 ? -4.086 -13.586 -16.094 1 84.75 34 VAL B CA 1
ATOM 1404 C C . VAL B 1 34 ? -4.926 -12.516 -16.781 1 84.75 34 VAL B C 1
ATOM 1406 O O . VAL B 1 34 ? -5.508 -11.648 -16.125 1 84.75 34 VAL B O 1
ATOM 1409 N N . ASN B 1 35 ? -5.047 -12.562 -18.078 1 84.94 35 ASN B N 1
ATOM 1410 C CA . ASN B 1 35 ? -5.75 -11.586 -18.891 1 84.94 35 ASN B CA 1
ATOM 1411 C C . ASN B 1 35 ? -5.129 -10.195 -18.766 1 84.94 35 ASN B C 1
ATOM 1413 O O . ASN B 1 35 ? -5.824 -9.227 -18.453 1 84.94 35 ASN B O 1
ATOM 1417 N N . THR B 1 36 ? -3.84 -10.172 -19.016 1 83.94 36 THR B N 1
ATOM 1418 C CA . THR B 1 36 ? -3.068 -8.938 -18.969 1 83.94 36 THR B CA 1
ATOM 1419 C C . THR B 1 36 ? -2.094 -8.852 -20.141 1 83.94 36 THR B C 1
ATOM 1421 O O . THR B 1 36 ? -1.947 -9.805 -20.906 1 83.94 36 THR B O 1
ATOM 1424 N N . ASN B 1 37 ? -1.514 -7.75 -20.328 1 85.25 37 ASN B N 1
ATOM 1425 C CA . ASN B 1 37 ? -0.542 -7.508 -21.391 1 85.25 37 ASN B CA 1
ATOM 1426 C C . ASN B 1 37 ? 0.72 -8.344 -21.203 1 85.25 37 ASN B C 1
ATOM 1428 O O . ASN B 1 37 ? 1.32 -8.328 -20.125 1 85.25 37 ASN B O 1
ATOM 1432 N N . PRO B 1 38 ? 1.145 -9.031 -22.297 1 89.19 38 PRO B N 1
ATOM 1433 C CA . PRO B 1 38 ? 2.336 -9.875 -22.188 1 89.19 38 PRO B CA 1
ATOM 1434 C C . PRO B 1 38 ? 3.574 -9.094 -21.75 1 89.19 38 PRO B C 1
ATOM 1436 O O . PRO B 1 38 ? 4.457 -9.648 -21.094 1 89.19 38 PRO B O 1
ATOM 1439 N N . VAL B 1 39 ? 3.637 -7.859 -22.094 1 89.12 39 VAL B N 1
ATOM 1440 C CA . VAL B 1 39 ? 4.781 -7.039 -21.719 1 89.12 39 VAL B CA 1
ATOM 1441 C C . VAL B 1 39 ? 4.836 -6.914 -20.188 1 89.12 39 VAL B C 1
ATOM 1443 O O . VAL B 1 39 ? 5.914 -7.004 -19.594 1 89.12 39 VAL B O 1
ATOM 1446 N N . VAL B 1 40 ? 3.686 -6.707 -19.484 1 87.12 40 VAL B N 1
ATOM 1447 C CA . VAL B 1 40 ? 3.605 -6.598 -18.031 1 87.12 40 VAL B CA 1
ATOM 1448 C C . VAL B 1 40 ? 4.066 -7.906 -17.391 1 87.12 40 VAL B C 1
ATOM 1450 O O . VAL B 1 40 ? 4.824 -7.895 -16.422 1 87.12 40 VAL B O 1
ATOM 1453 N N . ILE B 1 41 ? 3.643 -9.031 -18 1 91.81 41 ILE B N 1
ATOM 1454 C CA . ILE B 1 41 ? 4.004 -10.352 -17.484 1 91.81 41 ILE B CA 1
ATOM 1455 C C . ILE B 1 41 ? 5.508 -10.562 -17.625 1 91.81 41 ILE B C 1
ATOM 1457 O O . ILE B 1 41 ? 6.156 -11.062 -16.703 1 91.81 41 ILE B O 1
ATOM 1461 N N . ARG B 1 42 ? 6.059 -10.188 -18.734 1 92.88 42 ARG B N 1
ATOM 1462 C CA . ARG B 1 42 ? 7.488 -10.367 -18.953 1 92.88 42 ARG B CA 1
ATOM 1463 C C . ARG B 1 42 ? 8.305 -9.555 -17.953 1 92.88 42 ARG B C 1
ATOM 1465 O O . ARG B 1 42 ? 9.312 -10.039 -17.422 1 92.88 42 ARG B O 1
ATOM 1472 N N . GLN B 1 43 ? 7.836 -8.367 -17.719 1 91.88 43 GLN B N 1
ATOM 1473 C CA . GLN B 1 43 ? 8.516 -7.52 -16.734 1 91.88 43 GLN B CA 1
ATOM 1474 C C . GLN B 1 43 ? 8.453 -8.141 -15.344 1 91.88 43 GLN B C 1
ATOM 1476 O O . GLN B 1 43 ? 9.453 -8.156 -14.617 1 91.88 43 GLN B O 1
ATOM 1481 N N . LEU B 1 44 ? 7.328 -8.57 -14.977 1 92.88 44 LEU B N 1
ATOM 1482 C CA . LEU B 1 44 ? 7.16 -9.195 -13.672 1 92.88 44 LEU B CA 1
ATOM 1483 C C . LEU B 1 44 ? 8.031 -10.445 -13.555 1 92.88 44 LEU B C 1
ATOM 1485 O O . LEU B 1 44 ? 8.648 -10.68 -12.516 1 92.88 44 LEU B O 1
ATOM 1489 N N . LEU B 1 45 ? 8.055 -11.258 -14.664 1 95.31 45 LEU B N 1
ATOM 1490 C CA . LEU B 1 45 ? 8.844 -12.477 -14.664 1 95.31 45 LEU B CA 1
ATOM 1491 C C . LEU B 1 45 ? 10.328 -12.172 -14.5 1 95.31 45 LEU B C 1
ATOM 1493 O O . LEU B 1 45 ? 11.062 -12.938 -13.867 1 95.31 45 LEU B O 1
ATOM 1497 N N . CYS B 1 46 ? 10.789 -11.055 -15.055 1 95.12 46 CYS B N 1
ATOM 1498 C CA . CYS B 1 46 ? 12.172 -10.641 -14.859 1 95.12 46 CYS B CA 1
ATOM 1499 C C . CYS B 1 46 ? 12.461 -10.383 -13.383 1 95.12 46 CYS B C 1
ATOM 1501 O O . CYS B 1 46 ? 13.445 -10.883 -12.844 1 95.12 46 CYS B O 1
ATOM 1503 N N . SER B 1 47 ? 11.578 -9.633 -12.742 1 94.12 47 SER B N 1
ATOM 1504 C CA . SER B 1 47 ? 11.734 -9.336 -11.32 1 94.12 47 SER B CA 1
ATOM 1505 C C . SER B 1 47 ? 11.68 -10.609 -10.484 1 94.12 47 SER B C 1
ATOM 1507 O O . SER B 1 47 ? 12.453 -10.773 -9.539 1 94.12 47 SER B O 1
ATOM 1509 N N . LEU B 1 48 ? 10.781 -11.484 -10.781 1 96.44 48 LEU B N 1
ATOM 1510 C CA . LEU B 1 48 ? 10.609 -12.727 -10.047 1 96.44 48 LEU B CA 1
ATOM 1511 C C . LEU B 1 48 ? 11.82 -13.633 -10.219 1 96.44 48 LEU B C 1
ATOM 1513 O O . LEU B 1 48 ? 12.211 -14.344 -9.289 1 96.44 48 LEU B O 1
ATOM 1517 N N . ARG B 1 49 ? 12.383 -13.648 -11.438 1 96.25 49 ARG B N 1
ATOM 1518 C CA . ARG B 1 49 ? 13.594 -14.414 -11.688 1 96.25 49 ARG B CA 1
ATOM 1519 C C . ARG B 1 49 ? 14.766 -13.867 -10.875 1 96.25 49 ARG B C 1
ATOM 1521 O O . ARG B 1 49 ? 15.516 -14.633 -10.273 1 96.25 49 ARG B O 1
ATOM 1528 N N . GLU B 1 50 ? 14.883 -12.547 -10.859 1 95.12 50 GLU B N 1
ATOM 1529 C CA . GLU B 1 50 ? 15.938 -11.906 -10.086 1 95.12 50 GLU B CA 1
ATOM 1530 C C . GLU B 1 50 ? 15.82 -12.234 -8.602 1 95.12 50 GLU B C 1
ATOM 1532 O O . GLU B 1 50 ? 16.828 -12.336 -7.898 1 95.12 50 GLU B O 1
ATOM 1537 N N . ALA B 1 51 ? 14.625 -12.406 -8.148 1 95.75 51 ALA B N 1
ATOM 1538 C CA . ALA B 1 51 ? 14.352 -12.719 -6.75 1 95.75 51 ALA B CA 1
ATOM 1539 C C . ALA B 1 51 ? 14.422 -14.227 -6.504 1 95.75 51 ALA B C 1
ATOM 1541 O O . ALA B 1 51 ? 14.109 -14.695 -5.41 1 95.75 51 ALA B O 1
ATOM 1542 N N . ASN B 1 52 ? 14.703 -15.016 -7.508 1 97.31 52 ASN B N 1
ATOM 1543 C CA . ASN B 1 52 ? 14.828 -16.469 -7.438 1 97.31 52 ASN B CA 1
ATOM 1544 C C . ASN B 1 52 ? 13.508 -17.141 -7.09 1 97.31 52 ASN B C 1
ATOM 1546 O O . ASN B 1 52 ? 13.469 -18.094 -6.305 1 97.31 52 ASN B O 1
ATOM 1550 N N . LEU B 1 53 ? 12.461 -16.609 -7.598 1 97.88 53 LEU B N 1
ATOM 1551 C CA . LEU B 1 53 ? 11.148 -17.203 -7.383 1 97.88 53 LEU B CA 1
ATOM 1552 C C . LEU B 1 53 ? 10.711 -18.016 -8.594 1 97.88 53 LEU B C 1
ATOM 1554 O O . LEU B 1 53 ? 9.891 -18.938 -8.469 1 97.88 53 LEU B O 1
ATOM 1558 N N . VAL B 1 54 ? 11.25 -17.688 -9.789 1 97.75 54 VAL B N 1
ATOM 1559 C CA . VAL B 1 54 ? 10.984 -18.469 -10.992 1 97.75 54 VAL B CA 1
ATOM 1560 C C . VAL B 1 54 ? 12.297 -18.75 -11.719 1 97.75 54 VAL B C 1
ATOM 1562 O O . VAL B 1 54 ? 13.297 -18.062 -11.516 1 97.75 54 VAL B O 1
ATOM 1565 N N . ASP B 1 55 ? 12.281 -19.812 -12.453 1 96.5 55 ASP B N 1
ATOM 1566 C CA . ASP B 1 55 ? 13.367 -20.188 -13.359 1 96.5 55 ASP B CA 1
ATOM 1567 C C . ASP B 1 55 ? 12.93 -20.062 -14.812 1 96.5 55 ASP B C 1
ATOM 1569 O O . ASP B 1 55 ? 11.758 -20.297 -15.141 1 96.5 55 ASP B O 1
ATOM 1573 N N . SER B 1 56 ? 13.852 -19.734 -15.641 1 95.25 56 SER B N 1
ATOM 1574 C CA . SER B 1 56 ? 13.547 -19.562 -17.062 1 95.25 56 SER B CA 1
ATOM 1575 C C . SER B 1 56 ? 14.469 -20.422 -17.922 1 95.25 56 SER B C 1
ATOM 1577 O O . SER B 1 56 ? 15.633 -20.641 -17.578 1 95.25 56 SER B O 1
ATOM 1579 N N . LYS B 1 57 ? 13.922 -20.953 -18.922 1 92.88 57 LYS B N 1
ATOM 1580 C CA . LYS B 1 57 ? 14.648 -21.672 -19.953 1 92.88 57 LYS B CA 1
ATOM 1581 C C . LYS B 1 57 ? 14.312 -21.125 -21.344 1 92.88 57 LYS B C 1
ATOM 1583 O O . LYS B 1 57 ? 13.148 -20.922 -21.656 1 92.88 57 LYS B O 1
ATOM 1588 N N . ARG B 1 58 ? 15.391 -20.859 -22.094 1 86.94 58 ARG B N 1
ATOM 1589 C CA . ARG B 1 58 ? 15.203 -20.344 -23.438 1 86.94 58 ARG B CA 1
ATOM 1590 C C . ARG B 1 58 ? 14.961 -21.469 -24.438 1 86.94 58 ARG B C 1
ATOM 1592 O O . ARG B 1 58 ? 15.336 -22.609 -24.172 1 86.94 58 ARG B O 1
ATOM 1599 N N . GLY B 1 59 ? 14.328 -21.219 -25.625 1 85.5 59 GLY B N 1
ATOM 1600 C CA . GLY B 1 59 ? 14.133 -22.172 -26.703 1 85.5 59 GLY B CA 1
ATOM 1601 C C . GLY B 1 59 ? 12.68 -22.547 -26.922 1 85.5 59 GLY B C 1
ATOM 1602 O O . GLY B 1 59 ? 11.805 -22.094 -26.188 1 85.5 59 GLY B O 1
ATOM 1603 N N . PRO B 1 60 ? 12.391 -23.406 -27.938 1 84.06 60 PRO B N 1
ATOM 1604 C CA . PRO B 1 60 ? 11.031 -23.781 -28.312 1 84.06 60 PRO B CA 1
ATOM 1605 C C . PRO B 1 60 ? 10.281 -24.484 -27.188 1 84.06 60 PRO B C 1
ATOM 1607 O O . PRO B 1 60 ? 9.047 -24.406 -27.125 1 84.06 60 PRO B O 1
ATOM 1610 N N . THR B 1 61 ? 10.977 -25.297 -26.312 1 86.19 61 THR B N 1
ATOM 1611 C CA . THR B 1 61 ? 10.336 -25.953 -25.188 1 86.19 61 THR B CA 1
ATOM 1612 C C . THR B 1 61 ? 10.594 -25.188 -23.891 1 86.19 61 THR B C 1
ATOM 1614 O O . THR B 1 61 ? 10.461 -25.734 -22.797 1 86.19 61 THR B O 1
ATOM 1617 N N . GLY B 1 62 ? 11.023 -23.906 -24.141 1 92.25 62 GLY B N 1
ATOM 1618 C CA . GLY B 1 62 ? 11.383 -23.094 -22.984 1 92.25 62 GLY B CA 1
ATOM 1619 C C . GLY B 1 62 ? 10.18 -22.438 -22.312 1 92.25 62 GLY B C 1
ATOM 1620 O O . GLY B 1 62 ? 9.031 -22.766 -22.641 1 92.25 62 GLY B O 1
ATOM 1621 N N . GLY B 1 63 ? 10.43 -21.672 -21.234 1 95.5 63 GLY B N 1
ATOM 1622 C CA . GLY B 1 63 ? 9.422 -21.016 -20.422 1 95.5 63 GLY B CA 1
ATOM 1623 C C . GLY B 1 63 ? 9.828 -20.875 -18.969 1 95.5 63 GLY B C 1
ATOM 1624 O O . GLY B 1 63 ? 11.023 -20.812 -18.641 1 95.5 63 GLY B O 1
ATOM 1625 N N . PHE B 1 64 ? 8.773 -20.719 -18.234 1 96.81 64 PHE B N 1
ATOM 1626 C CA . PHE B 1 64 ? 9.031 -20.406 -16.828 1 96.81 64 PHE B CA 1
ATOM 1627 C C . PHE B 1 64 ? 8.469 -21.5 -15.922 1 96.81 64 PHE B C 1
ATOM 1629 O O . PHE B 1 64 ? 7.449 -22.125 -16.25 1 96.81 64 PHE B O 1
ATOM 1636 N N . THR B 1 65 ? 9.164 -21.797 -14.867 1 96.81 65 THR B N 1
ATOM 1637 C CA . THR B 1 65 ? 8.727 -22.656 -13.781 1 96.81 65 THR B CA 1
ATOM 1638 C C . THR B 1 65 ? 9.062 -22.031 -12.43 1 96.81 65 THR B C 1
ATOM 1640 O O . THR B 1 65 ? 9.82 -21.062 -12.359 1 96.81 65 THR B O 1
ATOM 1643 N N . LEU B 1 66 ? 8.43 -22.531 -11.352 1 97.44 66 LEU B N 1
ATOM 1644 C CA . LEU B 1 66 ? 8.844 -22.078 -10.031 1 97.44 66 LEU B CA 1
ATOM 1645 C C . LEU B 1 66 ? 10.289 -22.453 -9.75 1 97.44 66 LEU B C 1
ATOM 1647 O O . LEU B 1 66 ? 10.742 -23.547 -10.125 1 97.44 66 LEU B O 1
ATOM 1651 N N . ALA B 1 67 ? 11.016 -21.578 -9.086 1 96.81 67 ALA B N 1
ATOM 1652 C CA . ALA B 1 67 ? 12.422 -21.812 -8.758 1 96.81 67 ALA B CA 1
ATOM 1653 C C . ALA B 1 67 ? 12.547 -22.562 -7.434 1 96.81 67 ALA B C 1
ATOM 1655 O O . ALA B 1 67 ? 13.609 -23.094 -7.113 1 96.81 67 ALA B O 1
ATOM 1656 N N . ARG B 1 68 ? 11.469 -22.516 -6.598 1 95.44 68 ARG B N 1
ATOM 1657 C CA . ARG B 1 68 ? 11.406 -23.125 -5.273 1 95.44 68 ARG B CA 1
ATOM 1658 C C . ARG B 1 68 ? 10.07 -23.828 -5.062 1 95.44 68 ARG B C 1
ATOM 1660 O O . ARG B 1 68 ? 9.133 -23.656 -5.852 1 95.44 68 ARG B O 1
ATOM 1667 N N . ASP B 1 69 ? 10.023 -24.703 -4.016 1 96.88 69 ASP B N 1
ATOM 1668 C CA . ASP B 1 69 ? 8.766 -25.328 -3.625 1 96.88 69 ASP B CA 1
ATOM 1669 C C . ASP B 1 69 ? 7.719 -24.266 -3.277 1 96.88 69 ASP B C 1
ATOM 1671 O O . ASP B 1 69 ? 8.031 -23.281 -2.621 1 96.88 69 ASP B O 1
ATOM 1675 N N . PRO B 1 70 ? 6.445 -24.453 -3.793 1 97.38 70 PRO B N 1
ATOM 1676 C CA . PRO B 1 70 ? 5.387 -23.484 -3.496 1 97.38 70 PRO B CA 1
ATOM 1677 C C . PRO B 1 70 ? 5.227 -23.219 -1.999 1 97.38 70 PRO B C 1
ATOM 1679 O O . PRO B 1 70 ? 4.785 -22.141 -1.597 1 97.38 70 PRO B O 1
ATOM 1682 N N . GLU B 1 71 ? 5.602 -24.188 -1.063 1 97.56 71 GLU B N 1
ATOM 1683 C CA . GLU B 1 71 ? 5.488 -24.062 0.386 1 97.56 71 GLU B CA 1
ATOM 1684 C C . GLU B 1 71 ? 6.535 -23.094 0.938 1 97.56 71 GLU B C 1
ATOM 1686 O O . GLU B 1 71 ? 6.414 -22.625 2.07 1 97.56 71 GLU B O 1
ATOM 1691 N N . GLU B 1 72 ? 7.547 -22.812 0.106 1 97.62 72 GLU B N 1
ATOM 1692 C CA . GLU B 1 72 ? 8.656 -21.969 0.547 1 97.62 72 GLU B CA 1
ATOM 1693 C C . GLU B 1 72 ? 8.508 -20.547 0.021 1 97.62 72 GLU B C 1
ATOM 1695 O O . GLU B 1 72 ? 9.289 -19.672 0.383 1 97.62 72 GLU B O 1
ATOM 1700 N N . ILE B 1 73 ? 7.602 -20.297 -0.887 1 98.06 73 ILE B N 1
ATOM 1701 C CA . ILE B 1 73 ? 7.375 -18.969 -1.468 1 98.06 73 ILE B CA 1
ATOM 1702 C C . ILE B 1 73 ? 6.23 -18.281 -0.735 1 98.06 73 ILE B C 1
ATOM 1704 O O . ILE B 1 73 ? 5.062 -18.641 -0.905 1 98.06 73 ILE B O 1
ATOM 1708 N N . THR B 1 74 ? 6.578 -17.25 0.068 1 98.19 74 THR B N 1
ATOM 1709 C CA . THR B 1 74 ? 5.566 -16.531 0.833 1 98.19 74 THR B CA 1
ATOM 1710 C C . THR B 1 74 ? 5.082 -15.312 0.066 1 98.19 74 THR B C 1
ATOM 1712 O O . THR B 1 74 ? 5.738 -14.859 -0.876 1 98.19 74 THR B O 1
ATOM 1715 N N . LEU B 1 75 ? 3.939 -14.805 0.482 1 96.62 75 LEU B N 1
ATOM 1716 C CA . LEU B 1 75 ? 3.443 -13.562 -0.101 1 96.62 75 LEU B CA 1
ATOM 1717 C C . LEU B 1 75 ? 4.41 -12.414 0.16 1 96.62 75 LEU B C 1
ATOM 1719 O O . LEU B 1 75 ? 4.516 -11.484 -0.647 1 96.62 75 LEU B O 1
ATOM 1723 N N . ARG B 1 76 ? 5.164 -12.445 1.27 1 95.94 76 ARG B N 1
ATOM 1724 C CA . ARG B 1 76 ? 6.18 -11.43 1.526 1 95.94 76 ARG B CA 1
ATOM 1725 C C . ARG B 1 76 ? 7.262 -11.461 0.453 1 95.94 76 ARG B C 1
ATOM 1727 O O . ARG B 1 76 ? 7.668 -10.414 -0.055 1 95.94 76 ARG B O 1
ATOM 1734 N N . ASN B 1 77 ? 7.734 -12.727 0.09 1 96.69 77 ASN B N 1
ATOM 1735 C CA . ASN B 1 77 ? 8.711 -12.859 -0.985 1 96.69 77 ASN B CA 1
ATOM 1736 C C . ASN B 1 77 ? 8.25 -12.148 -2.254 1 96.69 77 ASN B C 1
ATOM 1738 O O . ASN B 1 77 ? 9.031 -11.445 -2.895 1 96.69 77 ASN B O 1
ATOM 1742 N N . ILE B 1 78 ? 7 -12.375 -2.586 1 95.44 78 ILE B N 1
ATOM 1743 C CA . ILE B 1 78 ? 6.43 -11.844 -3.818 1 95.44 78 ILE B CA 1
ATOM 1744 C C . ILE B 1 78 ? 6.336 -10.32 -3.725 1 95.44 78 ILE B C 1
ATOM 1746 O O . ILE B 1 78 ? 6.742 -9.609 -4.645 1 95.44 78 ILE B O 1
ATOM 1750 N N . TYR B 1 79 ? 5.832 -9.844 -2.598 1 92.38 79 TYR B N 1
ATOM 1751 C CA . TYR B 1 79 ? 5.691 -8.414 -2.385 1 92.38 79 TYR B CA 1
ATOM 1752 C C . TYR B 1 79 ? 7.031 -7.703 -2.549 1 92.38 79 TYR B C 1
ATOM 1754 O O . TYR B 1 79 ? 7.133 -6.711 -3.275 1 92.38 79 TYR B O 1
ATOM 1762 N N . GLU B 1 80 ? 8.078 -8.188 -1.957 1 93.06 80 GLU B N 1
ATOM 1763 C CA . GLU B 1 80 ? 9.398 -7.562 -1.976 1 93.06 80 GLU B CA 1
ATOM 1764 C C . GLU B 1 80 ? 10.023 -7.645 -3.363 1 93.06 80 GLU B C 1
ATOM 1766 O O . GLU B 1 80 ? 10.828 -6.789 -3.738 1 93.06 80 GLU B O 1
ATOM 1771 N N . ALA B 1 81 ? 9.641 -8.625 -4.062 1 93.38 81 ALA B N 1
ATOM 1772 C CA . ALA B 1 81 ? 10.211 -8.82 -5.395 1 93.38 81 ALA B CA 1
ATOM 1773 C C . ALA B 1 81 ? 9.625 -7.816 -6.387 1 93.38 81 ALA B C 1
ATOM 1775 O O . ALA B 1 81 ? 10.305 -7.398 -7.328 1 93.38 81 ALA B O 1
ATOM 1776 N N . VAL B 1 82 ? 8.375 -7.461 -6.219 1 90.38 82 VAL B N 1
ATOM 1777 C CA . VAL B 1 82 ? 7.73 -6.742 -7.309 1 90.38 82 VAL B CA 1
ATOM 1778 C C . VAL B 1 82 ? 7.41 -5.312 -6.871 1 90.38 82 VAL B C 1
ATOM 1780 O O . VAL B 1 82 ? 7.148 -4.445 -7.707 1 90.38 82 VAL B O 1
ATOM 1783 N N . GLU B 1 83 ? 7.203 -5.117 -5.613 1 79.81 83 GLU B N 1
ATOM 1784 C CA . GLU B 1 83 ? 6.883 -3.77 -5.156 1 79.81 83 GLU B CA 1
ATOM 1785 C C . GLU B 1 83 ? 8.156 -2.949 -4.934 1 79.81 83 GLU B C 1
ATOM 1787 O O . GLU B 1 83 ? 9.117 -3.438 -4.348 1 79.81 83 GLU B O 1
ATOM 1792 N N . ASP B 1 84 ? 8.438 -2.158 -6.051 1 62.66 84 ASP B N 1
ATOM 1793 C CA . ASP B 1 84 ? 9.594 -1.267 -5.988 1 62.66 84 ASP B CA 1
ATOM 1794 C C . ASP B 1 84 ? 9.508 -0.339 -4.781 1 62.66 84 ASP B C 1
ATOM 1796 O O . ASP B 1 84 ? 8.602 0.494 -4.691 1 62.66 84 ASP B O 1
ATOM 1800 N N . GLY B 1 85 ? 10.359 -0.566 -3.711 1 54.06 85 GLY B N 1
ATOM 1801 C CA . GLY B 1 85 ? 10.531 0.356 -2.6 1 54.06 85 GLY B CA 1
ATOM 1802 C C . GLY B 1 85 ? 9.344 0.386 -1.656 1 54.06 85 GLY B C 1
ATOM 1803 O O . GLY B 1 85 ? 8.461 -0.472 -1.732 1 54.06 85 GLY B O 1
ATOM 1804 N N . GLU B 1 86 ? 9.359 1.497 -0.795 1 50.84 86 GLU B N 1
ATOM 1805 C CA . GLU B 1 86 ? 8.453 1.666 0.339 1 50.84 86 GLU B CA 1
ATOM 1806 C C . GLU B 1 86 ? 7.008 1.828 -0.124 1 50.84 86 GLU B C 1
ATOM 1808 O O . GLU B 1 86 ? 6.742 2.504 -1.12 1 50.84 86 GLU B O 1
ATOM 1813 N N . PRO B 1 87 ? 6.176 0.795 0.311 1 45.28 87 PRO B N 1
ATOM 1814 C CA . PRO B 1 87 ? 4.758 0.885 -0.043 1 45.28 87 PRO B CA 1
ATOM 1815 C C . PRO B 1 87 ? 4.266 2.328 -0.148 1 45.28 87 PRO B C 1
ATOM 1817 O O . PRO B 1 87 ? 3.211 2.584 -0.739 1 45.28 87 PRO B O 1
ATOM 1820 N N . PHE B 1 88 ? 4.879 3.281 0.596 1 40.19 88 PHE B N 1
ATOM 1821 C CA . PHE B 1 88 ? 4.473 4.68 0.563 1 40.19 88 PHE B CA 1
ATOM 1822 C C . PHE B 1 88 ? 5.449 5.508 -0.26 1 40.19 88 PHE B C 1
ATOM 1824 O O . PHE B 1 88 ? 6.637 5.582 0.065 1 40.19 88 PHE B O 1
ATOM 1831 N N . CYS B 1 89 ? 5.25 5.41 -1.596 1 42.09 89 CYS B N 1
ATOM 1832 C CA . CYS B 1 89 ? 6.117 6.223 -2.439 1 42.09 89 CYS B CA 1
ATOM 1833 C C . CYS B 1 89 ? 6.109 7.68 -1.988 1 42.09 89 CYS B C 1
ATOM 1835 O O . CYS B 1 89 ? 5.047 8.297 -1.879 1 42.09 89 CYS B O 1
ATOM 1837 N N . PHE B 1 90 ? 7.031 8.102 -1.246 1 39.94 90 PHE B N 1
ATOM 1838 C CA . PHE B 1 90 ? 7.211 9.484 -0.815 1 39.94 90 PHE B CA 1
ATOM 1839 C C . PHE B 1 90 ? 7.5 10.391 -2.008 1 39.94 90 PHE B C 1
ATOM 1841 O O . PHE B 1 90 ? 8.281 10.031 -2.891 1 39.94 90 PHE B O 1
ATOM 1848 N N . HIS B 1 91 ? 6.473 10.922 -2.553 1 43 91 HIS B N 1
ATOM 1849 C CA . HIS B 1 91 ? 6.773 11.945 -3.547 1 43 91 HIS B CA 1
ATOM 1850 C C . HIS B 1 91 ? 7.938 12.82 -3.1 1 43 91 HIS B C 1
ATOM 1852 O O . HIS B 1 91 ? 8.031 13.188 -1.926 1 43 91 HIS B O 1
ATOM 1858 N N . THR B 1 92 ? 9.086 12.641 -3.746 1 43.56 92 THR B N 1
ATOM 1859 C CA . THR B 1 92 ? 10.336 13.359 -3.549 1 43.56 92 THR B CA 1
ATOM 1860 C C . THR B 1 92 ? 10.141 14.859 -3.775 1 43.56 92 THR B C 1
ATOM 1862 O O . THR B 1 92 ? 11.109 15.586 -4 1 43.56 92 THR B O 1
ATOM 1865 N N . ASN B 1 93 ? 8.938 15.305 -3.965 1 45.94 93 ASN B N 1
ATOM 1866 C CA . ASN B 1 93 ? 9.117 16.734 -4.203 1 45.94 93 ASN B CA 1
ATOM 1867 C C . ASN B 1 93 ? 9.711 17.438 -2.988 1 45.94 93 ASN B C 1
ATOM 1869 O O . ASN B 1 93 ? 9.391 17.094 -1.849 1 45.94 93 ASN B O 1
ATOM 1873 N N . GLU B 1 94 ? 10.938 17.969 -3.184 1 47.72 94 GLU B N 1
ATOM 1874 C CA . GLU B 1 94 ? 11.602 18.797 -2.182 1 47.72 94 GLU B CA 1
ATOM 1875 C C . GLU B 1 94 ? 10.656 19.875 -1.643 1 47.72 94 GLU B C 1
ATOM 1877 O O . GLU B 1 94 ? 10.055 20.625 -2.414 1 47.72 94 GLU B O 1
ATOM 1882 N N . PRO B 1 95 ? 10.086 19.578 -0.515 1 50.03 95 PRO B N 1
ATOM 1883 C CA . PRO B 1 95 ? 9.266 20.656 0.041 1 50.03 95 PRO B CA 1
ATOM 1884 C C . PRO B 1 95 ? 9.883 22.031 -0.17 1 50.03 95 PRO B C 1
ATOM 1886 O O . PRO B 1 95 ? 11.086 22.141 -0.405 1 50.03 95 PRO B O 1
ATOM 1889 N N . ASN B 1 96 ? 9.125 22.953 -0.557 1 48.81 96 ASN B N 1
ATOM 1890 C CA . ASN B 1 96 ? 9.664 24.312 -0.497 1 48.81 96 ASN B CA 1
ATOM 1891 C C . ASN B 1 96 ? 10.312 24.594 0.852 1 48.81 96 ASN B C 1
ATOM 1893 O O . ASN B 1 96 ? 9.852 24.109 1.885 1 48.81 96 ASN B O 1
ATOM 1897 N N . ASP B 1 97 ? 11.602 24.859 0.909 1 47.97 97 ASP B N 1
ATOM 1898 C CA . ASP B 1 97 ? 12.547 25.172 1.977 1 47.97 97 ASP B CA 1
ATOM 1899 C C . ASP B 1 97 ? 11.859 25.922 3.115 1 47.97 97 ASP B C 1
ATOM 1901 O O . ASP B 1 97 ? 12.43 26.078 4.199 1 47.97 97 ASP B O 1
ATOM 1905 N N . GLU B 1 98 ? 10.875 26.719 2.838 1 54.91 98 GLU B N 1
ATOM 1906 C CA . GLU B 1 98 ? 10.609 27.625 3.951 1 54.91 98 GLU B CA 1
ATOM 1907 C C . GLU B 1 98 ? 9.781 26.938 5.031 1 54.91 98 GLU B C 1
ATOM 1909 O O . GLU B 1 98 ? 9.531 27.516 6.09 1 54.91 98 GLU B O 1
ATOM 1914 N N . CYS B 1 99 ? 9.344 25.625 4.832 1 66.19 99 CYS B N 1
ATOM 1915 C CA . CYS B 1 99 ? 8.484 25.047 5.867 1 66.19 99 CYS B CA 1
ATOM 1916 C C . CYS B 1 99 ? 9.156 23.859 6.527 1 66.19 99 CYS B C 1
ATOM 1918 O O . CYS B 1 99 ? 9.625 22.938 5.844 1 66.19 99 CYS B O 1
ATOM 1920 N N . THR B 1 100 ? 9.57 24.109 7.934 1 71.88 100 THR B N 1
ATOM 1921 C CA . THR B 1 100 ? 10.172 23.062 8.742 1 71.88 100 THR B CA 1
ATOM 1922 C C . THR B 1 100 ? 9.453 21.734 8.523 1 71.88 100 THR B C 1
ATOM 1924 O O . THR B 1 100 ? 10.094 20.688 8.406 1 71.88 100 THR B O 1
ATOM 1927 N N . VAL B 1 101 ? 8.148 21.75 8.398 1 75.19 101 VAL B N 1
ATOM 1928 C CA . VAL B 1 101 ? 7.352 20.547 8.188 1 75.19 101 VAL B CA 1
ATOM 1929 C C . VAL B 1 101 ? 7.723 19.906 6.852 1 75.19 101 VAL B C 1
ATOM 1931 O O . VAL B 1 101 ? 7.969 18.688 6.785 1 75.19 101 VAL B O 1
ATOM 1934 N N . GLY B 1 102 ? 7.73 20.703 5.832 1 75.31 102 GLY B N 1
ATOM 1935 C CA . GLY B 1 102 ? 8.078 20.203 4.512 1 75.31 102 GLY B CA 1
ATOM 1936 C C . GLY B 1 102 ? 9.453 19.562 4.453 1 75.31 102 GLY B C 1
ATOM 1937 O O . GLY B 1 102 ? 9.656 18.578 3.748 1 75.31 102 GLY B O 1
ATOM 1938 N N . GLU B 1 103 ? 10.352 20.094 5.27 1 76.62 103 GLU B N 1
ATOM 1939 C CA . GLU B 1 103 ? 11.734 19.609 5.262 1 76.62 103 GLU B CA 1
ATOM 1940 C C . GLU B 1 103 ? 11.852 18.234 5.91 1 76.62 103 GLU B C 1
ATOM 1942 O O . GLU B 1 103 ? 12.633 17.406 5.457 1 76.62 103 GLU B O 1
ATOM 1947 N N . TYR B 1 104 ? 11 17.984 6.945 1 81.88 104 TYR B N 1
ATOM 1948 C CA . TYR B 1 104 ? 11.305 16.812 7.777 1 81.88 104 TYR B CA 1
ATOM 1949 C C . TYR B 1 104 ? 10.18 15.789 7.719 1 81.88 104 TYR B C 1
ATOM 1951 O O . TYR B 1 104 ? 10.32 14.68 8.242 1 81.88 104 TYR B O 1
ATOM 1959 N N . ILE B 1 105 ? 9.133 16.078 7.047 1 83.31 105 ILE B N 1
ATOM 1960 C CA . ILE B 1 105 ? 7.973 15.195 7.148 1 83.31 105 ILE B CA 1
ATOM 1961 C C . ILE B 1 105 ? 8.266 13.867 6.449 1 83.31 105 ILE B C 1
ATOM 1963 O O . ILE B 1 105 ? 7.867 12.805 6.934 1 83.31 105 ILE B O 1
ATOM 1967 N N . GLN B 1 106 ? 9.016 13.883 5.414 1 81.88 106 GLN B N 1
ATOM 1968 C CA . GLN B 1 106 ? 9.242 12.656 4.648 1 81.88 106 GLN B CA 1
ATOM 1969 C C . GLN B 1 106 ? 10.078 11.656 5.449 1 81.88 106 GLN B C 1
ATOM 1971 O O . GLN B 1 106 ? 9.648 10.523 5.668 1 81.88 106 GLN B O 1
ATOM 1976 N N . PRO B 1 107 ? 11.25 12.07 5.941 1 83.62 107 PRO B N 1
ATOM 1977 C CA . PRO B 1 107 ? 12.008 11.109 6.75 1 83.62 107 PRO B CA 1
ATOM 1978 C C . PRO B 1 107 ? 11.281 10.719 8.031 1 83.62 107 PRO B C 1
ATOM 1980 O O . PRO B 1 107 ? 11.383 9.57 8.477 1 83.62 107 PRO B O 1
ATOM 1983 N N . VAL B 1 108 ? 10.523 11.617 8.609 1 88.5 108 VAL B N 1
ATOM 1984 C CA . VAL B 1 108 ? 9.797 11.328 9.844 1 88.5 108 VAL B CA 1
ATOM 1985 C C . VAL B 1 108 ? 8.688 10.32 9.57 1 88.5 108 VAL B C 1
ATOM 1987 O O . VAL B 1 108 ? 8.523 9.352 10.312 1 88.5 108 VAL B O 1
ATOM 1990 N N . LEU B 1 109 ? 7.969 10.555 8.477 1 88.94 109 LEU B N 1
ATOM 1991 C CA . LEU B 1 109 ? 6.918 9.602 8.133 1 88.94 109 LEU B CA 1
ATOM 1992 C C . LEU B 1 109 ? 7.508 8.242 7.781 1 88.94 109 LEU B C 1
ATOM 1994 O O . LEU B 1 109 ? 6.938 7.203 8.133 1 88.94 109 LEU B O 1
ATOM 1998 N N . GLY B 1 110 ? 8.617 8.273 7.023 1 86.19 110 GLY B N 1
ATOM 1999 C CA . GLY B 1 110 ? 9.297 7.023 6.742 1 86.19 110 GLY B CA 1
ATOM 2000 C C . GLY B 1 110 ? 9.562 6.195 7.984 1 86.19 110 GLY B C 1
ATOM 2001 O O . GLY B 1 110 ? 9.305 4.988 8 1 86.19 110 GLY B O 1
ATOM 2002 N N . GLU B 1 111 ? 10.016 6.816 9.023 1 89.94 111 GLU B N 1
ATOM 2003 C CA . GLU B 1 111 ? 10.32 6.145 10.281 1 89.94 111 GLU B CA 1
ATOM 2004 C C . GLU B 1 111 ? 9.039 5.723 11 1 89.94 111 GLU B C 1
ATOM 2006 O O . GLU B 1 111 ? 8.945 4.605 11.508 1 89.94 111 GLU B O 1
ATOM 2011 N N . LEU B 1 112 ? 8.055 6.566 11.008 1 91.12 112 LEU B N 1
ATOM 2012 C CA . LEU B 1 112 ? 6.828 6.336 11.766 1 91.12 112 LEU B CA 1
ATOM 2013 C C . LEU B 1 112 ? 5.992 5.238 11.109 1 91.12 112 LEU B C 1
ATOM 2015 O O . LEU B 1 112 ? 5.211 4.562 11.789 1 91.12 112 LEU B O 1
ATOM 2019 N N . LEU B 1 113 ? 6.23 5.004 9.82 1 90.56 113 LEU B N 1
ATOM 2020 C CA . LEU B 1 113 ? 5.418 4.031 9.094 1 90.56 113 LEU B CA 1
ATOM 2021 C C . LEU B 1 113 ? 6.074 2.654 9.109 1 90.56 113 LEU B C 1
ATOM 2023 O O . LEU B 1 113 ? 5.434 1.651 8.781 1 90.56 113 LEU B O 1
ATOM 2027 N N . GLU B 1 114 ? 7.316 2.586 9.516 1 92.38 114 GLU B N 1
ATOM 2028 C CA . GLU B 1 114 ? 8.078 1.343 9.484 1 92.38 114 GLU B CA 1
ATOM 2029 C C . GLU B 1 114 ? 7.367 0.237 10.258 1 92.38 114 GLU B C 1
ATOM 2031 O O . GLU B 1 114 ? 7.215 -0.88 9.758 1 92.38 114 GLU B O 1
ATOM 2036 N N . PRO B 1 115 ? 6.84 0.512 11.492 1 95.19 115 PRO B N 1
ATOM 2037 C CA . PRO B 1 115 ? 6.133 -0.546 12.219 1 95.19 115 PRO B CA 1
ATOM 2038 C C . PRO B 1 115 ? 4.898 -1.052 11.469 1 95.19 115 PRO B C 1
ATOM 2040 O O . PRO B 1 115 ? 4.594 -2.246 11.516 1 95.19 115 PRO B O 1
ATOM 2043 N N . ALA B 1 116 ? 4.172 -0.189 10.844 1 93.12 116 ALA B N 1
ATOM 2044 C CA . ALA B 1 116 ? 2.988 -0.581 10.086 1 93.12 116 ALA B CA 1
ATOM 2045 C C . ALA B 1 116 ? 3.365 -1.469 8.898 1 93.12 116 ALA B C 1
ATOM 2047 O O . ALA B 1 116 ? 2.719 -2.488 8.648 1 93.12 116 ALA B O 1
ATOM 2048 N N . ILE B 1 117 ? 4.422 -1.03 8.172 1 90.44 117 ILE B N 1
ATOM 2049 C CA . ILE B 1 117 ? 4.906 -1.805 7.035 1 90.44 117 ILE B CA 1
ATOM 2050 C C . ILE B 1 117 ? 5.383 -3.176 7.508 1 90.44 117 ILE B C 1
ATOM 2052 O O . ILE B 1 117 ? 5.035 -4.199 6.918 1 90.44 117 ILE B O 1
ATOM 2056 N N . GLN B 1 118 ? 6.152 -3.207 8.586 1 95.12 118 GLN B N 1
ATOM 2057 C CA . GLN B 1 118 ? 6.684 -4.461 9.109 1 95.12 118 GLN B CA 1
ATOM 2058 C C . GLN B 1 118 ? 5.562 -5.383 9.578 1 95.12 118 GLN B C 1
ATOM 2060 O O . GLN B 1 118 ? 5.621 -6.598 9.359 1 95.12 118 GLN B O 1
ATOM 2065 N N . ALA B 1 119 ? 4.555 -4.844 10.219 1 96.06 119 ALA B N 1
ATOM 2066 C CA . ALA B 1 119 ? 3.41 -5.645 10.641 1 96.06 119 ALA B CA 1
ATOM 2067 C C . ALA B 1 119 ? 2.713 -6.285 9.445 1 96.06 119 ALA B C 1
ATOM 2069 O O . ALA B 1 119 ? 2.338 -7.461 9.5 1 96.06 119 ALA B O 1
ATOM 2070 N N . MET B 1 120 ? 2.531 -5.543 8.414 1 94.25 120 MET B N 1
ATOM 2071 C CA . MET B 1 120 ? 1.926 -6.066 7.191 1 94.25 120 MET B CA 1
ATOM 2072 C C . MET B 1 120 ? 2.783 -7.176 6.59 1 94.25 120 MET B C 1
ATOM 2074 O O . MET B 1 120 ? 2.275 -8.25 6.258 1 94.25 120 MET B O 1
ATOM 2078 N N . LEU B 1 121 ? 4.117 -6.898 6.496 1 94.56 121 LEU B N 1
ATOM 2079 C CA . LEU B 1 121 ? 5.043 -7.855 5.902 1 94.56 121 LEU B CA 1
ATOM 2080 C C . LEU B 1 121 ? 5.086 -9.148 6.715 1 94.56 121 LEU B C 1
ATOM 2082 O O . LEU B 1 121 ? 5.184 -10.242 6.148 1 94.56 121 LEU B O 1
ATOM 2086 N N . ASP B 1 122 ? 5.043 -9.023 8.023 1 97.44 122 ASP B N 1
ATOM 2087 C CA . ASP B 1 122 ? 5.051 -10.195 8.883 1 97.44 122 ASP B CA 1
ATOM 2088 C C . ASP B 1 122 ? 3.838 -11.086 8.609 1 97.44 122 ASP B C 1
ATOM 2090 O O . ASP B 1 122 ? 3.953 -12.312 8.586 1 97.44 122 ASP B O 1
ATOM 2094 N N . GLU B 1 123 ? 2.672 -10.492 8.438 1 97.25 123 GLU B N 1
ATOM 2095 C CA . GLU B 1 123 ? 1.473 -11.25 8.094 1 97.25 123 GLU B CA 1
ATOM 2096 C C . GLU B 1 123 ? 1.6 -11.898 6.719 1 97.25 123 GLU B C 1
ATOM 2098 O O . GLU B 1 123 ? 1.199 -13.047 6.527 1 97.25 123 GLU B O 1
ATOM 2103 N N . LEU B 1 124 ? 2.176 -11.188 5.742 1 95.56 124 LEU B N 1
ATOM 2104 C CA . LEU B 1 124 ? 2.363 -11.719 4.395 1 95.56 124 LEU B CA 1
ATOM 2105 C C . LEU B 1 124 ? 3.32 -12.906 4.41 1 95.56 124 LEU B C 1
ATOM 2107 O O . LEU B 1 124 ? 3.188 -13.828 3.6 1 95.56 124 LEU B O 1
ATOM 2111 N N . ASP B 1 125 ? 4.262 -12.883 5.355 1 97.62 125 ASP B N 1
ATOM 2112 C CA . ASP B 1 125 ? 5.289 -13.914 5.461 1 97.62 125 ASP B CA 1
ATOM 2113 C C . ASP B 1 125 ? 4.695 -15.234 5.941 1 97.62 125 ASP B C 1
ATOM 2115 O O . ASP B 1 125 ? 5.32 -16.281 5.801 1 97.62 125 ASP B O 1
ATOM 2119 N N . SER B 1 126 ? 3.488 -15.188 6.469 1 97.62 126 SER B N 1
ATOM 2120 C CA . SER B 1 126 ? 2.869 -16.375 7.059 1 97.62 126 SER B CA 1
ATOM 2121 C C . SER B 1 126 ? 2.029 -17.125 6.035 1 97.62 126 SER B C 1
ATOM 2123 O O . SER B 1 126 ? 1.493 -18.188 6.332 1 97.62 126 SER B O 1
ATOM 2125 N N . VAL B 1 127 ? 1.82 -16.625 4.805 1 97.75 127 VAL B N 1
ATOM 2126 C CA . VAL B 1 127 ? 1.005 -17.234 3.758 1 97.75 127 VAL B CA 1
ATOM 2127 C C . VAL B 1 127 ? 1.884 -17.609 2.568 1 97.75 127 VAL B C 1
ATOM 2129 O O . VAL B 1 127 ? 2.65 -16.781 2.07 1 97.75 127 VAL B O 1
ATOM 2132 N N . THR B 1 128 ? 1.81 -18.828 2.133 1 97.88 128 THR B N 1
ATOM 2133 C CA . THR B 1 128 ? 2.627 -19.297 1.018 1 97.88 128 THR B CA 1
ATOM 2134 C C . THR B 1 128 ? 1.784 -19.438 -0.245 1 97.88 128 THR B C 1
ATOM 2136 O O . THR B 1 128 ? 0.553 -19.391 -0.185 1 97.88 128 THR B O 1
ATOM 2139 N N . ILE B 1 129 ? 2.469 -19.609 -1.398 1 97 129 ILE B N 1
ATOM 2140 C CA . ILE B 1 129 ? 1.792 -19.875 -2.662 1 97 129 ILE B CA 1
ATOM 2141 C C . ILE B 1 129 ? 1.001 -21.172 -2.557 1 97 129 ILE B C 1
ATOM 2143 O O . ILE B 1 129 ? -0.083 -21.297 -3.131 1 97 129 ILE B O 1
ATOM 2147 N N . ALA B 1 130 ? 1.556 -22.188 -1.823 1 96.81 130 ALA B N 1
ATOM 2148 C CA . ALA B 1 130 ? 0.821 -23.438 -1.592 1 96.81 130 ALA B CA 1
ATOM 2149 C C . ALA B 1 130 ? -0.506 -23.156 -0.889 1 96.81 130 ALA B C 1
ATOM 2151 O O . ALA B 1 130 ? -1.531 -23.75 -1.234 1 96.81 130 ALA B O 1
ATOM 2152 N N . ASP B 1 131 ? -0.512 -22.297 0.106 1 96.5 131 ASP B N 1
ATOM 2153 C CA . ASP B 1 131 ? -1.731 -21.906 0.81 1 96.5 131 ASP B CA 1
ATOM 2154 C C . ASP B 1 131 ? -2.738 -21.281 -0.145 1 96.5 131 ASP B C 1
ATOM 2156 O O . ASP B 1 131 ? -3.934 -21.578 -0.088 1 96.5 131 ASP B O 1
ATOM 2160 N N . VAL B 1 132 ? -2.246 -20.359 -1 1 95.06 132 VAL B N 1
ATOM 2161 C CA . VAL B 1 132 ? -3.109 -19.688 -1.961 1 95.06 132 VAL B CA 1
ATOM 2162 C C . VAL B 1 132 ? -3.754 -20.719 -2.893 1 95.06 132 VAL B C 1
ATOM 2164 O O . VAL B 1 132 ? -4.969 -20.703 -3.098 1 95.06 132 VAL B O 1
ATOM 2167 N N . HIS B 1 133 ? -2.939 -21.578 -3.438 1 92.31 133 HIS B N 1
ATOM 2168 C CA . HIS B 1 133 ? -3.398 -22.641 -4.316 1 92.31 133 HIS B CA 1
ATOM 2169 C C . HIS B 1 133 ? -4.473 -23.484 -3.637 1 92.31 133 HIS B C 1
ATOM 2171 O O . HIS B 1 133 ? -5.531 -23.734 -4.219 1 92.31 133 HIS B O 1
ATOM 2177 N N . GLU B 1 134 ? -4.211 -23.906 -2.469 1 93.44 134 GLU B N 1
ATOM 2178 C CA . GLU B 1 134 ? -5.133 -24.781 -1.734 1 93.44 134 GLU B CA 1
ATOM 2179 C C . GLU B 1 134 ? -6.453 -24.062 -1.464 1 93.44 134 GLU B C 1
ATOM 2181 O O . GLU B 1 134 ? -7.527 -24.656 -1.614 1 93.44 134 GLU B O 1
ATOM 2186 N N . THR B 1 135 ? -6.395 -22.828 -1.081 1 92.75 135 THR B N 1
ATOM 2187 C CA . THR B 1 135 ? -7.594 -22.062 -0.776 1 92.75 135 THR B CA 1
ATOM 2188 C C . THR B 1 135 ? -8.445 -21.859 -2.029 1 92.75 135 THR B C 1
ATOM 2190 O O . THR B 1 135 ? -9.672 -21.922 -1.965 1 92.75 135 THR B O 1
ATOM 2193 N N . ILE B 1 136 ? -7.832 -21.641 -3.154 1 88.38 136 ILE B N 1
ATOM 2194 C CA . ILE B 1 136 ? -8.539 -21.484 -4.418 1 88.38 136 ILE B CA 1
ATOM 2195 C C . ILE B 1 136 ? -9.32 -22.75 -4.742 1 88.38 136 ILE B C 1
ATOM 2197 O O . ILE B 1 136 ? -10.508 -22.688 -5.07 1 88.38 136 ILE B O 1
ATOM 2201 N N . PHE B 1 137 ? -8.648 -23.844 -4.637 1 86.5 137 PHE B N 1
ATOM 2202 C CA . PHE B 1 137 ? -9.281 -25.109 -5.016 1 86.5 137 PHE B CA 1
ATOM 2203 C C . PHE B 1 137 ? -10.336 -25.516 -3.992 1 86.5 137 PHE B C 1
ATOM 2205 O O . PHE B 1 137 ? -11.359 -26.094 -4.348 1 86.5 137 PHE B O 1
ATOM 2212 N N . ASP B 1 138 ? -10.086 -25.156 -2.727 1 89.06 138 ASP B N 1
ATOM 2213 C CA . ASP B 1 138 ? -11.109 -25.391 -1.715 1 89.06 138 ASP B CA 1
ATOM 2214 C C . ASP B 1 138 ? -12.352 -24.547 -1.979 1 89.06 138 ASP B C 1
ATOM 2216 O O . ASP B 1 138 ? -13.477 -25.031 -1.834 1 89.06 138 ASP B O 1
ATOM 2220 N N . THR B 1 139 ? -12.148 -23.359 -2.346 1 84.5 139 THR B N 1
ATOM 2221 C CA . THR B 1 139 ? -13.242 -22.453 -2.65 1 84.5 139 THR B CA 1
ATOM 2222 C C . THR B 1 139 ? -13.977 -22.891 -3.912 1 84.5 139 THR B C 1
ATOM 2224 O O . THR B 1 139 ? -15.211 -22.859 -3.963 1 84.5 139 THR B O 1
ATOM 2227 N N . ALA B 1 140 ? -13.25 -23.328 -4.906 1 78.5 140 ALA B N 1
ATOM 2228 C CA . ALA B 1 140 ? -13.836 -23.812 -6.152 1 78.5 140 ALA B CA 1
ATOM 2229 C C . ALA B 1 140 ? -14.664 -25.062 -5.914 1 78.5 140 ALA B C 1
ATOM 2231 O O . ALA B 1 140 ? -15.734 -25.234 -6.504 1 78.5 140 ALA B O 1
ATOM 2232 N N . ASP B 1 141 ? -14.156 -25.922 -5.105 1 79.5 141 ASP B N 1
ATOM 2233 C CA . ASP B 1 141 ? -14.859 -27.172 -4.801 1 79.5 141 ASP B CA 1
ATOM 2234 C C . ASP B 1 141 ? -16.141 -26.906 -4.004 1 79.5 141 ASP B C 1
ATOM 2236 O O . ASP B 1 141 ? -17.156 -27.562 -4.223 1 79.5 141 ASP B O 1
ATOM 2240 N N . THR B 1 142 ? -15.984 -25.969 -3.074 1 72.12 142 THR B N 1
ATOM 2241 C CA . THR B 1 142 ? -17.156 -25.656 -2.256 1 72.12 142 THR B CA 1
ATOM 2242 C C . THR B 1 142 ? -18.25 -25.016 -3.104 1 72.12 142 THR B C 1
ATOM 2244 O O . THR B 1 142 ? -19.438 -25.297 -2.91 1 72.12 142 THR B O 1
ATOM 2247 N N . GLU B 1 143 ? -17.828 -24.219 -3.988 1 67.25 143 GLU B N 1
ATOM 2248 C CA . GLU B 1 143 ? -18.828 -23.594 -4.859 1 67.25 143 GLU B CA 1
ATOM 2249 C C . GLU B 1 143 ? -19.391 -24.609 -5.852 1 67.25 143 GLU B C 1
ATOM 2251 O O . GLU B 1 143 ? -20.562 -24.531 -6.23 1 67.25 143 GLU B O 1
ATOM 2256 N N . ALA B 1 144 ? -18.484 -25.516 -6.266 1 58.59 144 ALA B N 1
ATOM 2257 C CA . ALA B 1 144 ? -18.969 -26.578 -7.141 1 58.59 144 ALA B CA 1
ATOM 2258 C C . ALA B 1 144 ? -19.984 -27.469 -6.414 1 58.59 144 ALA B C 1
ATOM 2260 O O . ALA B 1 144 ? -20.938 -27.969 -7.023 1 58.59 144 ALA B O 1
ATOM 2261 N N . LEU B 1 145 ? -19.75 -27.625 -5.145 1 52.19 145 LEU B N 1
ATOM 2262 C CA . LEU B 1 145 ? -20.672 -28.438 -4.355 1 52.19 145 LEU B CA 1
ATOM 2263 C C . LEU B 1 145 ? -21.953 -27.672 -4.074 1 52.19 145 LEU B C 1
ATOM 2265 O O . LEU B 1 145 ? -22.984 -28.266 -3.771 1 52.19 145 LEU B O 1
ATOM 2269 N N . GLU B 1 146 ? -21.703 -26.344 -3.961 1 47.06 146 GLU B N 1
ATOM 2270 C CA . GLU B 1 146 ? -22.922 -25.578 -3.676 1 47.06 146 GLU B CA 1
ATOM 2271 C C . GLU B 1 146 ? -23.781 -25.422 -4.926 1 47.06 146 GLU B C 1
ATOM 2273 O O . GLU B 1 146 ? -24.922 -24.969 -4.844 1 47.06 146 GLU B O 1
ATOM 2278 N N . VAL B 1 147 ? -23.172 -25.844 -6.086 1 40.41 147 VAL B N 1
ATOM 2279 C CA . VAL B 1 147 ? -24.047 -25.891 -7.242 1 40.41 147 VAL B CA 1
ATOM 2280 C C . VAL B 1 147 ? -24.641 -27.297 -7.398 1 40.41 147 VAL B C 1
ATOM 2282 O O . VAL B 1 147 ? -23.922 -28.281 -7.23 1 40.41 147 VAL B O 1
#

Sequence (294 aa):
MSNSSRFVVATHVLTNLAVRSDERLSSDRLAWSVNTNPVVIRQLLCSLREANLVDSKRGPTGGFTLARDPEEITLRNIYEAVEDGEPFCFHTNEPNDECTVGEYIQPVLGELLEPAIQAMLDELDSVTIADVHETIFDTADTEALEVMSNSSRFVVATHVLTNLAVRSDERLSSDRLAWSVNTNPVVIRQLLCSLREANLVDSKRGPTGGFTLARDPEEITLRNIYEAVEDGEPFCFHTNEPNDECTVGEYIQPVLGELLEPAIQAMLDELDSVTIADVHETIFDTADTEALEV